Protein AF-A0A7W4I9W5-F1 (afdb_monomer_lite)

Organism: NCBI:txid92759

pLDDT: mean 80.23, std 15.42, range [33.0, 95.06]

Sequence (328 aa):
MGPEELSIIMSPQFINATFRAGEDWYNNLMERKRAVEQQAQEAARQNQLHALRAANANLWQFNSDLLRELSNKRLENREQSAALSVAERDLFLANAANAGLSSRLEQVTSPPKPVGAVPDLATFTSDLQASVQRAIANEQKRKADEAASAAMASERRSQERILAQAQAQAQELAQVRAERDEAKTGLEAARADGYRLQSEVDLATSALKTKDILVTALEAERRDNALAAQAIEAAGMTVMYVTAQAMEAWAAQGKAPMLDNLMTSHTKAGGRPMTMREYLWFATLIKEMKARDVPDHLIRARCPVDGIEDFLAREVVVSDRKVALTLP

Secondary structure (DSSP, 8-state):
--HHHHHHHTSHHHHHHHHHHHHHHHHHHHHHHHHHHHHHHHHHHHHHHHHHHHHHHHHHHHHHHHHHHHHHHHHHHHHHHHHHHHHHHHHHHHHHHHHHHHHHHHHTT-PPPPPP----HHHHHHHHHHHHHHHHHHHHHHHHHHHHHHHHHHHHHHHHHHHHHHHHHHHHHHHHHHHHHHHHHHHHHHHHHHHHHHHHHHHHHHHHHHHHHHHHHHHHHHHHHHHHHHHHHHHHHHHHHHHHHHHHHHHTTTPPP-TTSEEEEEEETTTEEEEHHHHHHHHHHHHHHHHTT--HHHHHHH--BS-GGGGTSS--------------

Radius of gyration: 58.75 Å; chains: 1; bounding box: 117×53×183 Å

Structure (mmCIF, N/CA/C/O backbone):
data_AF-A0A7W4I9W5-F1
#
_entry.id   AF-A0A7W4I9W5-F1
#
loop_
_atom_site.group_PDB
_atom_site.id
_atom_site.type_symbol
_atom_site.label_atom_id
_atom_site.label_alt_id
_atom_site.label_comp_id
_atom_site.label_asym_id
_atom_site.label_entity_id
_atom_site.label_seq_id
_atom_site.pdbx_PDB_ins_code
_atom_site.Cartn_x
_atom_site.Cartn_y
_atom_site.Cartn_z
_atom_site.occupancy
_atom_site.B_iso_or_equiv
_atom_site.auth_seq_id
_atom_site.auth_comp_id
_atom_site.auth_asym_id
_atom_site.auth_atom_id
_atom_site.pdbx_PDB_model_num
ATOM 1 N N . MET A 1 1 ? 39.111 17.380 -35.936 1.00 54.94 1 MET A N 1
ATOM 2 C CA . MET A 1 1 ? 39.761 18.078 -34.817 1.00 54.94 1 MET A CA 1
ATOM 3 C C . MET A 1 1 ? 41.022 18.744 -35.311 1.00 54.94 1 MET A C 1
ATOM 5 O O . MET A 1 1 ? 41.829 18.077 -35.953 1.00 54.94 1 MET A O 1
ATOM 9 N N . GLY A 1 2 ? 41.159 20.040 -35.062 1.00 74.25 2 GLY A N 1
ATOM 10 C CA . GLY A 1 2 ? 42.375 20.789 -35.376 1.00 74.25 2 GLY A CA 1
ATOM 11 C C . GLY A 1 2 ? 43.484 20.565 -34.334 1.00 74.25 2 GLY A C 1
ATOM 12 O O . GLY A 1 2 ? 43.202 20.119 -33.220 1.00 74.25 2 GLY A O 1
ATOM 13 N N . PRO A 1 3 ? 44.748 20.890 -34.656 1.00 69.75 3 PRO A N 1
ATOM 14 C CA . PRO A 1 3 ? 45.869 20.797 -33.712 1.00 69.75 3 PRO A CA 1
ATOM 15 C C . PRO A 1 3 ? 45.682 21.668 -32.455 1.00 69.75 3 PRO A C 1
ATOM 17 O O . PRO A 1 3 ? 46.166 21.311 -31.383 1.00 69.75 3 PRO A O 1
ATOM 20 N N . GLU A 1 4 ? 44.920 22.760 -32.548 1.00 68.62 4 GLU A N 1
ATOM 21 C CA . GLU A 1 4 ? 44.579 23.615 -31.403 1.00 68.62 4 GLU A CA 1
ATOM 22 C C . GLU A 1 4 ? 43.618 22.926 -30.419 1.00 68.62 4 GLU A C 1
ATOM 24 O O . GLU A 1 4 ? 43.829 22.975 -29.210 1.00 68.62 4 GLU A O 1
ATOM 29 N N . GLU A 1 5 ? 42.621 22.189 -30.910 1.00 65.06 5 GLU A N 1
ATOM 30 C CA . GLU A 1 5 ? 41.676 21.436 -30.068 1.00 65.06 5 GLU A CA 1
ATOM 31 C C . GLU A 1 5 ? 42.370 20.267 -29.355 1.00 65.06 5 GLU A C 1
ATOM 33 O O . GLU A 1 5 ? 42.130 20.015 -28.174 1.00 65.06 5 GLU A O 1
ATOM 38 N N . LEU A 1 6 ? 43.305 19.601 -30.042 1.00 65.81 6 LEU A N 1
ATOM 39 C CA . LEU A 1 6 ? 44.162 18.574 -29.446 1.00 65.81 6 LEU A CA 1
ATOM 40 C C . LEU A 1 6 ? 45.019 19.139 -28.306 1.00 65.81 6 LEU A C 1
ATOM 42 O O . LEU A 1 6 ? 45.192 18.462 -27.296 1.00 65.81 6 LEU A O 1
ATOM 46 N N . SER A 1 7 ? 45.510 20.377 -28.426 1.00 67.44 7 SER A N 1
ATOM 47 C CA . SER A 1 7 ? 46.303 21.023 -27.371 1.00 67.44 7 SER A CA 1
ATOM 48 C C . SER A 1 7 ? 45.489 21.333 -26.107 1.00 67.44 7 SER A C 1
ATOM 50 O O . SER A 1 7 ? 46.009 21.220 -24.997 1.00 67.44 7 SER A O 1
ATOM 52 N N . ILE A 1 8 ? 44.196 21.643 -26.257 1.00 70.00 8 ILE A N 1
ATOM 53 C CA . ILE A 1 8 ? 43.275 21.895 -25.142 1.00 70.00 8 ILE A CA 1
ATOM 54 C C . ILE A 1 8 ? 42.944 20.583 -24.422 1.00 70.00 8 ILE A C 1
ATOM 56 O O . ILE A 1 8 ? 42.995 20.535 -23.194 1.00 70.00 8 ILE A O 1
ATOM 60 N N . ILE A 1 9 ? 42.677 19.504 -25.166 1.00 68.81 9 ILE A N 1
ATOM 61 C CA . ILE A 1 9 ? 42.324 18.188 -24.602 1.00 68.81 9 ILE A CA 1
ATOM 62 C C . ILE A 1 9 ? 43.543 17.508 -23.956 1.00 68.81 9 ILE A C 1
ATOM 64 O O . ILE A 1 9 ? 43.416 16.852 -22.926 1.00 68.81 9 ILE A O 1
ATOM 68 N N . MET A 1 10 ? 44.735 17.703 -24.528 1.00 70.88 10 MET A N 1
ATOM 69 C CA . MET A 1 10 ? 46.012 17.242 -23.968 1.00 70.88 10 MET A CA 1
ATOM 70 C C . MET A 1 10 ? 46.532 18.157 -22.852 1.00 70.88 10 MET A C 1
ATOM 72 O O . MET A 1 10 ? 47.568 17.863 -22.249 1.00 70.88 10 MET A O 1
ATOM 76 N N . SER A 1 11 ? 45.850 19.273 -22.570 1.00 80.06 11 SER A N 1
ATOM 77 C CA . SER A 1 11 ? 46.269 20.162 -21.496 1.00 80.06 11 SER A CA 1
ATOM 78 C C . SER A 1 11 ? 46.095 19.461 -20.139 1.00 80.06 11 SER A C 1
ATOM 80 O O . SER A 1 11 ? 45.043 18.871 -19.867 1.00 80.06 11 SER A O 1
ATOM 82 N N . PRO A 1 12 ? 47.083 19.554 -19.231 1.00 80.19 12 PRO A N 1
ATOM 83 C CA . PRO A 1 12 ? 46.979 18.966 -17.895 1.00 80.19 12 PRO A CA 1
ATOM 84 C C . PRO A 1 12 ? 45.760 19.466 -17.106 1.00 80.19 12 PRO A C 1
ATOM 86 O O . PRO A 1 12 ? 45.225 18.757 -16.258 1.00 80.19 12 PRO A O 1
ATOM 89 N N . GLN A 1 13 ? 45.305 20.689 -17.392 1.00 82.31 13 GLN A N 1
ATOM 90 C CA . GLN A 1 13 ? 44.133 21.297 -16.766 1.00 82.31 13 GLN A CA 1
ATOM 91 C C . GLN A 1 13 ? 42.840 20.603 -17.203 1.00 82.31 13 GLN A C 1
ATOM 93 O O . GLN A 1 13 ? 42.011 20.280 -16.354 1.00 82.31 13 GLN A O 1
ATOM 98 N N . PHE A 1 14 ? 42.692 20.321 -18.501 1.00 80.38 14 PHE A N 1
ATOM 99 C CA . PHE A 1 14 ? 41.534 19.605 -19.031 1.00 80.38 14 PHE A CA 1
ATOM 100 C C . PHE A 1 14 ? 41.508 18.149 -18.554 1.00 80.38 14 PHE A C 1
ATOM 102 O O . PHE A 1 14 ? 40.481 17.679 -18.067 1.00 80.38 14 PHE A O 1
ATOM 109 N N . ILE A 1 15 ? 42.654 17.461 -18.586 1.00 76.56 15 ILE A N 1
ATOM 110 C CA . ILE A 1 15 ? 42.779 16.083 -18.087 1.00 76.56 15 ILE A CA 1
ATOM 111 C C . ILE A 1 15 ? 42.389 16.014 -16.603 1.00 76.56 15 ILE A C 1
ATOM 113 O O . ILE A 1 15 ? 41.527 15.220 -16.229 1.00 76.56 15 ILE A O 1
ATOM 117 N N . ASN A 1 16 ? 42.920 16.903 -15.760 1.00 82.31 16 ASN A N 1
ATOM 118 C CA . ASN A 1 16 ? 42.564 16.937 -14.339 1.00 82.31 16 ASN A CA 1
ATOM 119 C C . ASN A 1 16 ? 41.090 17.294 -14.097 1.00 82.31 16 ASN A C 1
ATOM 121 O O . ASN A 1 16 ? 40.472 16.733 -13.194 1.00 82.31 16 ASN A O 1
ATOM 125 N N . ALA A 1 17 ? 40.511 18.198 -14.893 1.00 83.69 17 ALA A N 1
ATOM 126 C CA . ALA A 1 17 ? 39.094 18.541 -14.791 1.00 83.69 17 ALA A CA 1
ATOM 127 C C . ALA A 1 17 ? 38.195 17.348 -15.148 1.00 83.69 17 ALA A C 1
ATOM 129 O O . ALA A 1 17 ? 37.230 17.077 -14.438 1.00 83.69 17 ALA A O 1
ATOM 130 N N . THR A 1 18 ? 38.537 16.595 -16.197 1.00 76.88 18 THR A N 1
ATOM 131 C CA . THR A 1 18 ? 37.786 15.388 -16.582 1.00 76.88 18 THR A CA 1
ATOM 132 C C . THR A 1 18 ? 37.911 14.259 -15.560 1.00 76.88 18 THR A C 1
ATOM 134 O O . THR A 1 18 ? 36.910 13.614 -15.256 1.00 76.88 18 THR A O 1
ATOM 137 N N . PHE A 1 19 ? 39.092 14.061 -14.963 1.00 82.31 19 PHE A N 1
ATOM 138 C CA . PHE A 1 19 ? 39.270 13.096 -13.874 1.00 82.31 19 PHE A CA 1
ATOM 139 C C . PHE A 1 19 ? 38.452 13.471 -12.636 1.00 82.31 19 PHE A C 1
ATOM 141 O O . PHE A 1 19 ? 37.726 12.624 -12.122 1.00 82.31 19 PHE A O 1
ATOM 148 N N . ARG A 1 20 ? 38.493 14.741 -12.207 1.00 86.31 20 ARG A N 1
ATOM 149 C CA . ARG A 1 20 ? 37.672 15.225 -11.084 1.00 86.31 20 ARG A CA 1
ATOM 150 C C . ARG A 1 20 ? 36.183 15.081 -11.359 1.00 86.31 20 ARG A C 1
ATOM 152 O O . ARG A 1 20 ? 35.467 14.576 -10.511 1.00 86.31 20 ARG A O 1
ATOM 159 N N . ALA A 1 21 ? 35.725 15.434 -12.559 1.00 84.31 21 ALA A N 1
ATOM 160 C CA . ALA A 1 21 ? 34.323 15.262 -12.930 1.00 84.31 21 ALA A CA 1
ATOM 161 C C . ALA A 1 21 ? 33.885 13.785 -12.890 1.00 84.31 21 ALA A C 1
ATOM 163 O O . ALA A 1 21 ? 32.769 13.485 -12.468 1.00 84.31 21 ALA A O 1
ATOM 164 N N . GLY A 1 22 ? 34.760 12.857 -13.294 1.00 83.38 22 GLY A N 1
ATOM 165 C CA . GLY A 1 22 ? 34.512 11.418 -13.177 1.00 83.38 22 GLY A CA 1
ATOM 166 C C . GLY A 1 22 ? 34.465 10.932 -11.725 1.00 83.38 22 GLY A C 1
ATOM 167 O O . GLY A 1 22 ? 33.592 10.142 -11.365 1.00 83.38 22 GLY A O 1
ATOM 168 N N . GLU A 1 23 ? 35.368 11.431 -10.882 1.00 89.62 23 GLU A N 1
ATOM 169 C CA . GLU A 1 23 ? 35.434 11.111 -9.454 1.00 89.62 23 GLU A CA 1
ATOM 170 C C . GLU A 1 23 ? 34.215 11.669 -8.695 1.00 89.62 23 GLU A C 1
ATOM 172 O O . GLU A 1 23 ? 33.567 10.943 -7.942 1.00 89.62 23 GLU A O 1
ATOM 177 N N . ASP A 1 24 ? 33.815 12.909 -8.983 1.00 90.75 24 ASP A N 1
ATOM 178 C CA . ASP A 1 24 ? 32.620 13.561 -8.435 1.00 90.75 24 ASP A CA 1
ATOM 179 C C . ASP A 1 24 ? 31.329 12.853 -8.864 1.00 90.75 24 ASP A C 1
ATOM 181 O O . ASP A 1 24 ? 30.391 12.710 -8.071 1.00 90.75 24 ASP A O 1
ATOM 185 N N . TRP A 1 25 ? 31.271 12.376 -10.112 1.00 90.06 25 TRP A N 1
ATOM 186 C CA . TRP A 1 25 ? 30.151 11.576 -10.605 1.00 90.06 25 TRP A CA 1
ATOM 187 C C . TRP A 1 25 ? 30.058 10.230 -9.878 1.00 90.06 25 TRP A C 1
ATOM 189 O O . TRP A 1 25 ? 28.977 9.850 -9.420 1.00 90.06 25 TRP A O 1
ATOM 199 N N . TYR A 1 26 ? 31.185 9.529 -9.722 1.00 90.50 26 TYR A N 1
ATOM 200 C CA . TYR A 1 26 ? 31.237 8.252 -9.010 1.00 90.50 26 TYR A CA 1
ATOM 201 C C . TYR A 1 26 ? 30.866 8.411 -7.530 1.00 90.50 26 TYR A C 1
ATOM 203 O O . TYR A 1 26 ? 30.066 7.633 -7.004 1.00 90.50 26 TYR A O 1
ATOM 211 N N . ASN A 1 27 ? 31.375 9.452 -6.871 1.00 91.38 27 ASN A N 1
ATOM 212 C CA . ASN A 1 27 ? 31.051 9.751 -5.478 1.00 91.38 27 ASN A CA 1
ATOM 213 C C . ASN A 1 27 ? 29.556 10.059 -5.304 1.00 91.38 27 ASN A C 1
ATOM 215 O O . ASN A 1 27 ? 28.916 9.461 -4.438 1.00 91.38 27 ASN A O 1
ATOM 219 N N . ASN A 1 28 ? 28.962 10.867 -6.190 1.00 91.44 28 ASN A N 1
ATOM 220 C CA . ASN A 1 28 ? 27.513 11.108 -6.200 1.00 91.44 28 ASN A CA 1
ATOM 221 C C . ASN A 1 28 ? 26.698 9.823 -6.400 1.00 91.44 28 ASN A C 1
ATOM 223 O O . ASN A 1 28 ? 25.667 9.625 -5.754 1.00 91.44 28 ASN A O 1
ATOM 227 N N . LEU A 1 29 ? 27.133 8.940 -7.303 1.00 90.69 29 LEU A N 1
ATOM 228 C CA . LEU A 1 29 ? 26.460 7.664 -7.540 1.00 90.69 29 LEU A CA 1
ATOM 229 C C . LEU A 1 29 ? 26.492 6.783 -6.282 1.00 90.69 29 LEU A C 1
ATOM 231 O O . LEU A 1 29 ? 25.477 6.192 -5.910 1.00 90.69 29 LEU A O 1
ATOM 235 N N . MET A 1 30 ? 27.640 6.727 -5.605 1.00 92.44 30 MET A N 1
ATOM 236 C CA . MET A 1 30 ? 27.812 5.959 -4.374 1.00 92.44 30 MET A CA 1
ATOM 237 C C . MET A 1 30 ? 27.018 6.541 -3.200 1.00 92.44 30 MET A C 1
ATOM 239 O O . MET A 1 30 ? 26.436 5.776 -2.429 1.00 92.44 30 MET A O 1
ATOM 243 N N . GLU A 1 31 ? 26.933 7.865 -3.073 1.00 91.19 31 GLU A N 1
ATOM 244 C CA . GLU A 1 31 ? 26.082 8.527 -2.078 1.00 91.19 31 GLU A CA 1
ATOM 245 C C . GLU A 1 31 ? 24.602 8.229 -2.310 1.00 91.19 31 GLU A C 1
ATOM 247 O O . GLU A 1 31 ? 23.905 7.822 -1.380 1.00 91.19 31 GLU A O 1
ATOM 252 N N . ARG A 1 32 ? 24.129 8.325 -3.559 1.00 87.31 32 ARG A N 1
ATOM 253 C CA . ARG A 1 32 ? 22.747 7.965 -3.913 1.00 87.31 32 ARG A CA 1
ATOM 254 C C . ARG A 1 32 ? 22.450 6.501 -3.621 1.00 87.31 32 ARG A C 1
ATOM 256 O O . ARG A 1 32 ? 21.398 6.199 -3.066 1.00 87.31 32 ARG A O 1
ATOM 263 N N . LYS A 1 33 ? 23.379 5.595 -3.940 1.00 89.38 33 LYS A N 1
ATOM 264 C CA . LYS A 1 33 ? 23.234 4.170 -3.620 1.00 89.38 33 LYS A CA 1
ATOM 265 C C . LYS A 1 33 ? 23.093 3.949 -2.110 1.00 89.38 33 LYS A C 1
ATOM 267 O O . LYS A 1 33 ? 22.172 3.254 -1.690 1.00 89.38 33 LYS A O 1
ATOM 272 N N . ARG A 1 34 ? 23.946 4.582 -1.297 1.00 91.81 34 ARG A N 1
ATOM 273 C CA . ARG A 1 34 ? 23.868 4.499 0.173 1.00 91.81 34 ARG A CA 1
ATOM 274 C C . ARG A 1 34 ? 22.566 5.085 0.718 1.00 91.81 34 ARG A C 1
ATOM 276 O O . ARG A 1 34 ? 21.978 4.490 1.613 1.00 91.81 34 ARG A O 1
ATOM 283 N N . ALA A 1 35 ? 22.095 6.206 0.171 1.00 89.38 35 ALA A N 1
ATOM 284 C CA . ALA A 1 35 ? 20.827 6.812 0.575 1.00 89.38 35 ALA A CA 1
ATOM 285 C C . ALA A 1 35 ? 19.635 5.883 0.285 1.00 89.38 35 ALA A C 1
ATOM 287 O O . ALA A 1 35 ? 18.774 5.694 1.141 1.00 89.38 35 ALA A O 1
ATOM 288 N N . VAL A 1 36 ? 19.622 5.235 -0.886 1.00 88.31 36 VAL A N 1
ATOM 289 C CA . VAL A 1 36 ? 18.593 4.247 -1.249 1.00 88.31 36 VAL A CA 1
ATOM 290 C C . VAL A 1 36 ? 18.648 3.020 -0.333 1.00 88.31 36 VAL A C 1
ATOM 292 O O . VAL A 1 36 ? 17.607 2.548 0.121 1.00 88.31 36 VAL A O 1
ATOM 295 N N . GLU A 1 37 ? 19.842 2.514 -0.016 1.00 88.06 37 GLU A N 1
ATOM 296 C CA . GLU A 1 37 ? 20.015 1.387 0.911 1.00 88.06 37 GLU A CA 1
ATOM 297 C C . GLU A 1 37 ? 19.550 1.730 2.336 1.00 88.06 37 GLU A C 1
ATOM 299 O O . GLU A 1 37 ? 18.865 0.922 2.966 1.00 88.06 37 GLU A O 1
ATOM 304 N N . GLN A 1 38 ? 19.856 2.933 2.832 1.00 89.50 38 GLN A N 1
ATOM 305 C CA . GLN A 1 38 ? 19.379 3.413 4.133 1.00 89.50 38 GLN A CA 1
ATOM 306 C C . GLN A 1 38 ? 17.854 3.530 4.163 1.00 89.50 38 GLN A C 1
ATOM 308 O O . GLN A 1 38 ? 17.218 3.009 5.078 1.00 89.50 38 GLN A O 1
ATOM 313 N N . GLN A 1 39 ? 17.255 4.124 3.131 1.00 86.56 39 GLN A N 1
ATOM 314 C CA . GLN A 1 39 ? 15.805 4.269 3.039 1.00 86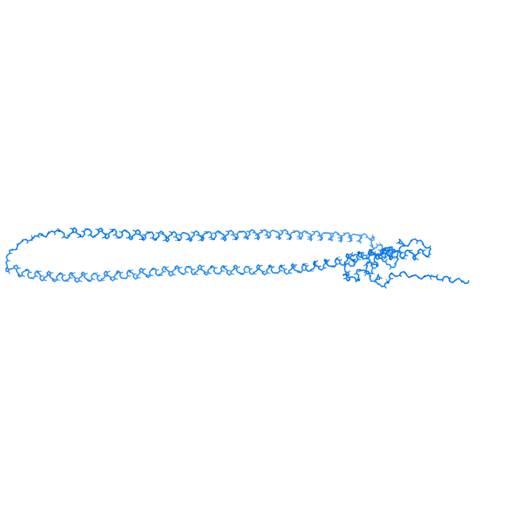.56 39 GLN A CA 1
ATOM 315 C C . GLN A 1 39 ? 15.097 2.906 2.953 1.00 86.56 39 GLN A C 1
ATOM 317 O O . GLN A 1 39 ? 14.057 2.699 3.581 1.00 86.56 39 GLN A O 1
ATOM 322 N N . ALA A 1 40 ? 15.679 1.939 2.235 1.00 82.19 40 ALA A N 1
ATOM 323 C CA . ALA A 1 40 ? 15.169 0.571 2.179 1.00 82.19 40 ALA A CA 1
ATOM 324 C C . ALA A 1 40 ? 15.256 -0.138 3.543 1.00 82.19 40 ALA A C 1
ATOM 326 O O . ALA A 1 40 ? 14.310 -0.819 3.947 1.00 82.19 40 ALA A O 1
ATOM 327 N N . GLN A 1 41 ? 16.358 0.042 4.280 1.00 86.75 41 GLN A N 1
ATOM 328 C CA . GLN A 1 41 ? 16.508 -0.504 5.631 1.00 86.75 41 GLN A CA 1
ATOM 329 C C . GLN A 1 41 ? 15.524 0.124 6.622 1.00 86.75 41 GLN A C 1
ATOM 331 O O . GLN A 1 41 ? 14.934 -0.594 7.428 1.00 86.75 41 GLN A O 1
ATOM 336 N N . GLU A 1 42 ? 15.312 1.439 6.563 1.00 85.69 42 GLU A N 1
ATOM 337 C CA . GLU A 1 42 ? 14.334 2.134 7.404 1.00 85.69 42 GLU A CA 1
ATOM 338 C C . GLU A 1 42 ? 12.907 1.673 7.113 1.00 85.69 42 GLU A C 1
ATOM 340 O O . GLU A 1 42 ? 12.177 1.346 8.050 1.00 85.69 42 GLU A O 1
ATOM 345 N N . ALA A 1 43 ? 12.534 1.547 5.836 1.00 81.50 43 ALA A N 1
ATOM 346 C CA . ALA A 1 43 ? 11.235 1.013 5.434 1.00 81.50 43 ALA A CA 1
ATOM 347 C C . ALA A 1 43 ? 11.033 -0.430 5.928 1.00 81.50 43 ALA A C 1
ATOM 349 O O . ALA A 1 43 ? 9.975 -0.764 6.462 1.00 81.50 43 ALA A O 1
ATOM 350 N N . ALA A 1 44 ? 12.057 -1.286 5.828 1.00 83.50 44 ALA A N 1
ATOM 351 C CA . ALA A 1 44 ? 12.003 -2.645 6.367 1.00 83.50 44 ALA A CA 1
ATOM 352 C C . ALA A 1 44 ? 11.827 -2.654 7.897 1.00 83.50 44 ALA A C 1
ATOM 354 O O . ALA A 1 44 ? 11.013 -3.418 8.422 1.00 83.50 44 ALA A O 1
ATOM 355 N N . ARG A 1 45 ? 12.536 -1.771 8.613 1.00 83.69 45 ARG A N 1
ATOM 356 C CA . ARG A 1 45 ? 12.438 -1.636 10.074 1.00 83.69 45 ARG A CA 1
ATOM 357 C C . ARG A 1 45 ? 11.051 -1.137 10.497 1.00 83.69 45 ARG A C 1
ATOM 359 O O . ARG A 1 45 ? 10.471 -1.672 11.439 1.00 83.69 45 ARG A O 1
ATOM 366 N N . GLN A 1 46 ? 10.492 -0.158 9.785 1.00 84.81 46 GLN A N 1
ATOM 367 C CA . GLN A 1 46 ? 9.132 0.335 10.023 1.00 84.81 46 GLN A CA 1
ATOM 368 C C . GLN A 1 46 ? 8.089 -0.754 9.767 1.00 84.81 46 GLN A C 1
ATOM 370 O O . GLN A 1 46 ? 7.227 -0.971 10.616 1.00 84.81 46 GLN A O 1
ATOM 375 N N . ASN A 1 47 ? 8.204 -1.503 8.668 1.00 82.50 47 ASN A N 1
ATOM 376 C CA . ASN A 1 47 ? 7.303 -2.618 8.371 1.00 82.50 47 ASN A CA 1
ATOM 377 C C . ASN A 1 47 ? 7.338 -3.696 9.466 1.00 82.50 47 ASN A C 1
ATOM 379 O O . ASN A 1 47 ? 6.286 -4.177 9.886 1.00 82.50 47 ASN A O 1
ATOM 383 N N .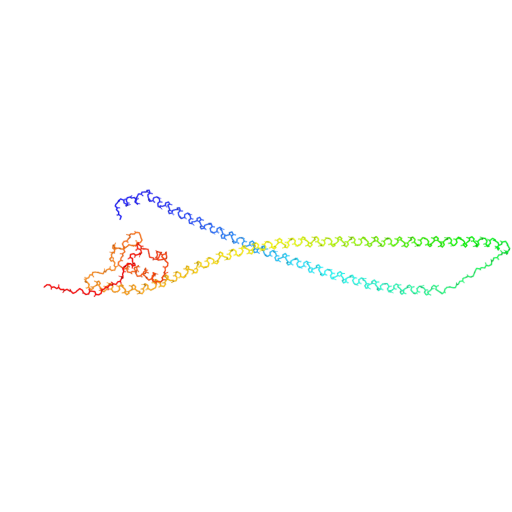 GLN A 1 48 ? 8.523 -4.032 9.988 1.00 8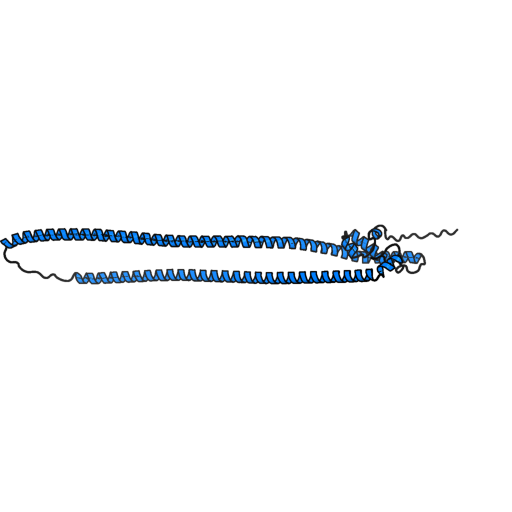3.25 48 GLN A N 1
ATOM 384 C CA . GLN A 1 48 ? 8.649 -4.945 11.130 1.00 83.25 48 GLN A CA 1
ATOM 385 C C . GLN A 1 48 ? 7.966 -4.395 12.389 1.00 83.25 48 GLN A C 1
ATOM 387 O O . GLN A 1 48 ? 7.240 -5.125 13.062 1.00 83.25 48 GLN A O 1
ATOM 392 N N . LEU A 1 49 ? 8.144 -3.107 12.699 1.00 85.56 49 LEU A N 1
ATOM 393 C CA . LEU A 1 49 ? 7.475 -2.471 13.837 1.00 85.56 49 LEU A CA 1
ATOM 394 C C . LEU A 1 49 ? 5.949 -2.461 13.678 1.00 85.56 49 LEU A C 1
ATOM 396 O O . LEU A 1 49 ? 5.238 -2.723 14.647 1.00 85.56 49 LEU A O 1
ATOM 400 N N . HIS A 1 50 ? 5.438 -2.196 12.474 1.00 83.25 50 HIS A N 1
ATOM 401 C CA . HIS A 1 50 ? 4.007 -2.273 12.180 1.00 83.25 50 HIS A CA 1
ATOM 402 C C . HIS A 1 50 ? 3.465 -3.693 12.363 1.00 83.25 50 HIS A C 1
ATOM 404 O O . HIS A 1 50 ? 2.438 -3.862 13.019 1.00 83.25 50 HIS A O 1
ATOM 410 N N . ALA A 1 51 ? 4.180 -4.711 11.879 1.00 85.25 51 ALA A N 1
ATOM 411 C CA . ALA A 1 51 ? 3.796 -6.108 12.071 1.00 85.25 51 ALA A CA 1
ATOM 412 C C . ALA A 1 51 ? 3.749 -6.497 13.560 1.00 85.25 51 ALA A C 1
ATOM 414 O O . ALA A 1 51 ? 2.784 -7.114 14.010 1.00 85.25 51 ALA A O 1
ATOM 415 N N . LEU A 1 52 ? 4.744 -6.077 14.352 1.00 85.12 52 LEU A N 1
ATOM 416 C CA . LEU A 1 52 ? 4.762 -6.317 15.799 1.00 85.12 52 LEU A CA 1
ATOM 417 C C . LEU A 1 52 ? 3.624 -5.588 16.525 1.00 85.12 52 LEU A C 1
ATOM 419 O O . LEU A 1 52 ? 2.998 -6.161 17.415 1.00 85.12 52 LEU A O 1
ATOM 423 N N . ARG A 1 53 ? 3.321 -4.341 16.143 1.00 85.75 53 ARG A N 1
ATOM 424 C CA . ARG A 1 53 ? 2.184 -3.589 16.699 1.00 85.75 53 ARG A CA 1
ATOM 425 C C . ARG A 1 53 ? 0.851 -4.259 16.378 1.00 85.75 53 ARG A C 1
ATOM 427 O O . ARG A 1 53 ? 0.018 -4.364 17.272 1.00 85.75 53 ARG A O 1
ATOM 434 N N . ALA A 1 54 ? 0.671 -4.743 15.149 1.00 85.56 54 ALA A N 1
ATOM 435 C CA . ALA A 1 54 ? -0.525 -5.479 14.749 1.00 85.56 54 ALA A CA 1
ATOM 436 C C . ALA A 1 54 ? -0.675 -6.788 15.543 1.00 85.56 54 ALA A C 1
ATOM 438 O O . ALA A 1 54 ? -1.747 -7.070 16.073 1.00 85.56 54 ALA A O 1
ATOM 439 N N . ALA A 1 55 ? 0.412 -7.548 15.714 1.00 83.31 55 ALA A N 1
ATOM 440 C CA . ALA A 1 55 ? 0.406 -8.756 16.538 1.00 83.31 55 ALA A CA 1
ATOM 441 C C . ALA A 1 55 ? 0.046 -8.460 18.007 1.00 83.31 55 ALA A C 1
ATOM 443 O O . ALA A 1 55 ? -0.779 -9.159 18.592 1.00 83.31 55 ALA A O 1
ATOM 444 N N . ASN A 1 56 ? 0.604 -7.393 18.590 1.00 84.62 56 ASN A N 1
ATOM 445 C CA . ASN A 1 56 ? 0.266 -6.973 19.953 1.00 84.62 56 ASN A CA 1
ATOM 446 C C . ASN A 1 56 ? -1.192 -6.520 20.091 1.00 84.62 56 ASN A C 1
ATOM 448 O O . ASN A 1 56 ? -1.830 -6.842 21.090 1.00 84.62 56 ASN A O 1
ATOM 452 N N . ALA A 1 57 ? -1.733 -5.804 19.101 1.00 88.19 57 ALA A N 1
ATOM 453 C CA . ALA A 1 57 ? -3.139 -5.406 19.100 1.00 88.19 57 ALA A CA 1
ATOM 454 C C . ALA A 1 57 ? -4.065 -6.634 19.101 1.00 88.19 57 ALA A C 1
ATOM 456 O O . ALA A 1 57 ? -5.001 -6.691 19.897 1.00 88.19 57 ALA A O 1
ATOM 457 N N . ASN A 1 58 ? -3.746 -7.651 18.293 1.00 87.44 58 ASN A N 1
ATOM 458 C CA . ASN A 1 58 ? -4.497 -8.907 18.256 1.00 87.44 58 ASN A CA 1
ATOM 459 C C . ASN A 1 58 ? -4.435 -9.659 19.596 1.00 87.44 58 ASN A C 1
ATOM 461 O O . ASN A 1 58 ? -5.452 -10.164 20.066 1.00 87.44 58 ASN A O 1
ATOM 465 N N . LEU A 1 59 ? -3.265 -9.708 20.246 1.00 88.06 59 LEU A N 1
ATOM 466 C CA . LEU A 1 59 ? -3.123 -10.320 21.575 1.00 88.06 59 LEU A CA 1
ATOM 467 C C . LEU A 1 59 ? -3.916 -9.567 22.648 1.00 88.06 59 LEU A C 1
ATOM 469 O O . LEU A 1 59 ? -4.507 -10.189 23.530 1.00 88.06 59 LEU A O 1
ATOM 473 N N . TRP A 1 60 ? -3.944 -8.236 22.578 1.00 88.75 60 TRP A N 1
ATOM 474 C CA . TRP A 1 60 ? -4.710 -7.420 23.515 1.00 88.75 60 TRP A CA 1
ATOM 475 C C . TRP A 1 60 ? -6.218 -7.630 23.345 1.00 88.75 60 TRP A C 1
ATOM 477 O O . TRP A 1 60 ? -6.914 -7.827 24.339 1.00 88.75 60 TRP A O 1
ATOM 487 N N . GLN A 1 61 ? -6.705 -7.676 22.100 1.00 89.62 61 GLN A N 1
ATOM 488 C CA . GLN A 1 61 ? -8.096 -8.029 21.797 1.00 89.62 61 GLN A CA 1
ATOM 489 C C . GLN A 1 61 ? -8.448 -9.421 22.325 1.00 89.62 61 GLN A C 1
ATOM 491 O O . GLN A 1 61 ? -9.419 -9.554 23.064 1.00 89.62 61 GLN A O 1
ATOM 496 N N . PHE A 1 62 ? -7.617 -10.430 22.046 1.00 90.50 62 PHE A N 1
ATOM 497 C CA . PHE A 1 62 ? -7.837 -11.790 22.538 1.00 90.50 62 PHE A CA 1
ATOM 498 C C . PHE A 1 62 ? -7.901 -11.857 24.072 1.00 90.50 62 PHE A C 1
ATOM 500 O O . PHE A 1 62 ? -8.811 -12.463 24.633 1.00 90.50 62 PHE A O 1
ATOM 507 N N . ASN A 1 63 ? -6.969 -11.198 24.768 1.00 88.31 63 ASN A N 1
ATOM 508 C CA . ASN A 1 63 ? -6.977 -11.147 26.232 1.00 88.31 63 ASN A CA 1
ATOM 509 C C . ASN A 1 63 ? -8.209 -10.416 26.780 1.00 88.31 63 ASN A C 1
ATOM 511 O O . ASN A 1 63 ? -8.772 -10.843 27.787 1.00 88.31 63 ASN A O 1
ATOM 515 N N . SER A 1 64 ? -8.629 -9.330 26.129 1.00 88.94 64 SER A N 1
ATOM 516 C CA . SER A 1 64 ? -9.839 -8.591 26.496 1.00 88.94 64 SER A CA 1
ATOM 517 C C . SER A 1 64 ? -11.088 -9.465 26.354 1.00 88.94 64 SER A C 1
ATOM 519 O O . SER A 1 64 ? -11.887 -9.564 27.288 1.00 88.94 64 SER A O 1
ATOM 521 N N . ASP A 1 65 ? -11.216 -10.184 25.236 1.00 91.06 65 ASP A N 1
ATOM 522 C CA . ASP A 1 65 ? -12.320 -11.116 25.009 1.00 91.06 65 ASP A CA 1
ATOM 523 C C . ASP A 1 65 ? -12.329 -12.260 26.027 1.00 91.06 65 ASP A C 1
ATOM 525 O O . ASP A 1 65 ? -13.385 -12.576 26.578 1.00 91.06 65 ASP A O 1
ATOM 529 N N . LEU A 1 66 ? -11.162 -12.819 26.361 1.00 92.50 66 LEU A N 1
ATOM 530 C CA . LEU A 1 66 ? -11.039 -13.864 27.378 1.00 92.50 66 LEU A CA 1
ATOM 531 C C . LEU A 1 66 ? -11.470 -13.365 28.768 1.00 92.50 66 LEU A C 1
ATOM 533 O O . LEU A 1 66 ? -12.189 -14.057 29.491 1.00 92.50 66 LEU A O 1
ATOM 537 N N . LEU A 1 67 ? -11.053 -12.154 29.154 1.00 91.69 67 LEU A N 1
ATOM 538 C CA . LEU A 1 67 ? -11.456 -11.539 30.423 1.00 91.69 67 LEU A CA 1
ATOM 539 C C . LEU A 1 67 ? -12.962 -11.274 30.467 1.00 91.69 67 LEU A C 1
ATOM 541 O O . LEU A 1 67 ? -13.596 -11.521 31.496 1.00 91.69 67 LEU A O 1
ATOM 545 N N . ARG A 1 68 ? -13.543 -10.821 29.352 1.00 92.19 68 ARG A N 1
ATOM 546 C CA . ARG A 1 68 ? -14.988 -10.628 29.217 1.00 92.19 68 ARG A CA 1
ATOM 547 C C . ARG A 1 68 ? -15.744 -11.951 29.337 1.00 92.19 68 ARG A C 1
ATOM 549 O O . ARG A 1 68 ? -16.723 -12.020 30.075 1.00 92.19 68 ARG A O 1
ATOM 556 N N . GLU A 1 69 ? -15.269 -13.016 28.697 1.00 91.69 69 GLU A N 1
ATOM 557 C CA . GLU A 1 69 ? -15.883 -14.344 28.797 1.00 91.69 69 GLU A CA 1
ATOM 558 C C . GLU A 1 69 ? -15.817 -14.896 30.233 1.00 91.69 69 GLU A C 1
ATOM 560 O O . GLU A 1 69 ? -16.803 -15.421 30.754 1.00 91.69 69 GLU A O 1
ATOM 565 N N . LEU A 1 70 ? -14.681 -14.721 30.920 1.00 89.19 70 LEU A N 1
ATOM 566 C CA . LEU A 1 70 ? -14.529 -15.097 32.330 1.00 89.19 70 LEU A CA 1
ATOM 567 C C . LEU A 1 70 ? -15.426 -14.271 33.260 1.00 89.19 70 LEU A C 1
ATOM 569 O O . LEU A 1 70 ? -15.962 -14.813 34.229 1.00 89.19 70 LEU A O 1
ATOM 573 N N . SER A 1 71 ? -15.590 -12.977 32.983 1.00 89.69 71 SER A N 1
ATOM 574 C CA . SER A 1 71 ? -16.518 -12.099 33.702 1.00 89.69 71 SER A CA 1
ATOM 575 C C . SER A 1 71 ? -17.955 -12.601 33.571 1.00 89.69 71 SER A C 1
ATOM 577 O O . SER A 1 71 ? -18.622 -12.815 34.584 1.00 89.69 71 SER A O 1
ATOM 579 N N . ASN A 1 72 ? -18.393 -12.886 32.343 1.00 90.69 72 ASN A N 1
ATOM 580 C CA . ASN A 1 72 ? -19.737 -13.390 32.070 1.00 90.69 72 ASN A CA 1
ATOM 581 C C . ASN A 1 72 ? -19.987 -14.727 32.781 1.00 90.69 72 ASN A C 1
ATOM 583 O O . ASN A 1 72 ? -20.968 -14.852 33.507 1.00 90.69 72 ASN A O 1
ATOM 587 N N . LYS A 1 73 ? -19.047 -15.681 32.703 1.00 88.94 73 LYS A N 1
ATOM 588 C CA . LYS A 1 73 ? -19.151 -16.961 33.433 1.00 88.94 73 LYS A CA 1
ATOM 589 C C . LYS A 1 73 ? -19.201 -16.784 34.951 1.00 88.94 73 LYS A C 1
ATOM 591 O O . LYS A 1 73 ? -19.877 -17.536 35.650 1.00 88.94 73 LYS A O 1
ATOM 596 N N . ARG A 1 74 ? -18.478 -15.805 35.505 1.00 87.38 74 ARG A N 1
ATOM 597 C CA . ARG A 1 74 ? -18.565 -15.483 36.940 1.00 87.38 74 ARG A CA 1
ATOM 598 C C . ARG A 1 74 ? -19.924 -14.901 37.309 1.00 87.38 74 ARG A C 1
ATOM 600 O O . ARG A 1 74 ? -20.399 -15.187 38.407 1.00 87.38 74 ARG A O 1
ATOM 607 N N . LEU A 1 75 ? -20.515 -14.092 36.434 1.00 88.50 75 LEU A N 1
ATOM 608 C CA . LEU A 1 75 ? -21.850 -13.539 36.631 1.00 88.50 75 LEU A CA 1
ATOM 609 C C . LEU A 1 75 ? -22.897 -14.660 36.628 1.00 88.50 75 LEU A C 1
ATOM 611 O O . LEU A 1 75 ? -23.622 -14.798 37.607 1.00 88.50 75 LEU A O 1
ATOM 615 N N . GLU A 1 76 ? -22.863 -15.536 35.622 1.00 86.75 76 GLU A N 1
ATOM 616 C CA . GLU A 1 76 ? -23.731 -16.719 35.530 1.00 86.75 76 GLU A CA 1
ATOM 617 C C . GLU A 1 76 ? -23.612 -17.613 36.776 1.00 86.75 76 GLU A C 1
ATOM 619 O O . GLU A 1 76 ? -24.615 -17.996 37.377 1.00 86.75 76 GLU A O 1
ATOM 624 N N . ASN A 1 77 ? -22.389 -17.890 37.244 1.00 85.00 77 ASN A N 1
ATOM 625 C CA . ASN A 1 77 ? -22.176 -18.665 38.472 1.00 85.00 77 ASN A CA 1
ATOM 626 C C . ASN A 1 77 ? -22.719 -17.963 39.727 1.00 85.00 77 ASN A C 1
ATOM 628 O O . ASN A 1 77 ? -23.191 -18.628 40.652 1.00 85.00 77 ASN A O 1
ATOM 632 N N . ARG A 1 78 ? -22.644 -16.627 39.798 1.00 84.75 78 ARG A N 1
ATOM 633 C CA . ARG A 1 78 ? -23.237 -15.862 40.907 1.00 84.75 78 ARG A CA 1
ATOM 634 C C . ARG A 1 78 ? -24.755 -15.926 40.875 1.00 84.75 78 ARG A C 1
ATOM 636 O O . ARG A 1 78 ? -25.350 -16.105 41.931 1.00 84.75 78 ARG A O 1
ATOM 643 N N . GLU A 1 79 ? -25.364 -15.811 39.701 1.00 85.62 79 GLU A N 1
ATOM 644 C CA . GLU A 1 79 ? -26.813 -15.936 39.531 1.00 85.62 79 GLU A CA 1
ATOM 645 C C . GLU A 1 79 ? -27.297 -17.336 39.922 1.00 85.62 79 GLU A C 1
ATOM 647 O O . GLU A 1 79 ? -28.249 -17.465 40.693 1.00 85.62 79 GLU A O 1
ATOM 652 N N . GLN A 1 80 ? -26.586 -18.385 39.497 1.00 81.06 80 GLN A N 1
ATOM 653 C CA . GLN A 1 80 ? -26.878 -19.764 39.901 1.00 81.06 80 GLN A CA 1
ATOM 654 C C . GLN A 1 80 ? -26.728 -19.973 41.415 1.00 81.06 80 GLN A C 1
ATOM 656 O O . GLN A 1 80 ? -27.591 -20.582 42.045 1.00 81.06 80 GLN A O 1
ATOM 661 N N . SER A 1 81 ? -25.668 -19.435 42.024 1.00 74.75 81 SER A N 1
ATOM 662 C CA . SER A 1 81 ? -25.457 -19.494 43.477 1.00 74.75 81 SER A CA 1
ATOM 663 C C . SER A 1 81 ? -26.541 -18.736 44.254 1.00 74.75 81 SER A C 1
ATOM 665 O O . SER A 1 81 ? -27.072 -19.240 45.245 1.00 74.75 81 SER A O 1
ATOM 667 N N . ALA A 1 82 ? -26.938 -17.554 43.777 1.00 76.69 82 ALA A N 1
ATOM 668 C CA . ALA A 1 82 ? -28.021 -16.783 44.374 1.00 76.69 82 ALA A CA 1
ATOM 669 C C . ALA A 1 82 ? -29.350 -17.551 44.310 1.00 76.69 82 ALA A C 1
ATOM 671 O O . ALA A 1 82 ? -30.042 -17.634 45.327 1.00 76.69 82 ALA A O 1
ATOM 672 N N . ALA A 1 83 ? -29.662 -18.169 43.165 1.00 76.75 83 ALA A N 1
ATOM 673 C CA . ALA A 1 83 ? -30.852 -18.997 42.984 1.00 76.75 83 ALA A CA 1
ATOM 674 C C . ALA A 1 83 ? -30.873 -20.210 43.932 1.00 76.75 83 ALA A C 1
ATOM 676 O O . ALA A 1 83 ? -31.904 -20.490 44.545 1.00 76.75 83 ALA A O 1
ATOM 677 N N . LEU A 1 84 ? -29.730 -20.881 44.121 1.00 76.69 84 LEU A N 1
ATOM 678 C CA . LEU A 1 84 ? -29.591 -21.964 45.101 1.00 76.69 84 LEU A CA 1
ATOM 679 C C . LEU A 1 84 ? -29.804 -21.464 46.538 1.00 76.69 84 LEU A C 1
ATOM 681 O O . LEU A 1 84 ? -30.533 -22.099 47.296 1.00 76.69 84 LEU A O 1
ATOM 685 N N . SER A 1 85 ? -29.256 -20.297 46.901 1.00 76.81 85 SER A N 1
ATOM 686 C CA . SER A 1 85 ? -29.432 -19.744 48.252 1.00 76.81 85 SER A CA 1
ATOM 687 C C . SER A 1 85 ? -30.890 -19.387 48.566 1.00 76.81 85 SER A C 1
ATOM 689 O O . SER A 1 85 ? -31.329 -19.551 49.702 1.00 76.81 85 SER A O 1
ATOM 691 N N . VAL A 1 86 ? -31.660 -18.923 47.571 1.00 74.75 86 VAL A N 1
ATOM 692 C CA . VAL A 1 86 ? -33.099 -18.648 47.720 1.00 74.75 86 VAL A CA 1
ATOM 693 C C . VAL A 1 86 ? -33.864 -19.951 47.929 1.00 74.75 86 VAL A C 1
ATOM 695 O O . VAL A 1 86 ? -34.641 -20.044 48.877 1.00 74.75 86 VAL A O 1
ATOM 698 N N . ALA A 1 87 ? -33.572 -20.981 47.129 1.00 73.12 87 ALA A N 1
ATOM 699 C CA . ALA A 1 87 ? -34.190 -22.296 47.277 1.00 73.12 87 ALA A CA 1
ATOM 700 C C . ALA A 1 87 ? -33.922 -22.919 48.661 1.00 73.12 87 ALA A C 1
ATOM 702 O O . ALA A 1 87 ? -34.839 -23.457 49.277 1.00 73.12 87 ALA A O 1
ATOM 703 N N . GLU A 1 88 ? -32.700 -22.802 49.193 1.00 75.12 88 GLU A N 1
ATOM 704 C CA . GLU A 1 88 ? -32.361 -23.259 50.550 1.00 75.12 88 GLU A CA 1
ATOM 705 C C . GLU A 1 88 ? -33.103 -22.470 51.638 1.00 75.12 88 GLU A C 1
ATOM 707 O O . GLU A 1 88 ? -33.571 -23.045 52.626 1.00 75.12 88 GLU A O 1
ATOM 712 N N . ARG A 1 89 ? -33.246 -21.152 51.456 1.00 72.81 89 ARG A N 1
ATOM 713 C CA . ARG A 1 89 ? -33.955 -20.276 52.399 1.00 72.81 89 ARG A CA 1
ATOM 714 C C . ARG A 1 89 ? -35.447 -20.591 52.454 1.00 72.81 89 ARG A C 1
ATOM 716 O O . ARG A 1 89 ? -36.010 -20.638 53.548 1.00 72.81 89 ARG A O 1
ATOM 723 N N . ASP A 1 90 ? -36.061 -20.859 51.307 1.00 74.31 90 ASP A N 1
ATOM 724 C CA . ASP A 1 90 ? -37.468 -21.252 51.209 1.00 74.31 90 ASP A CA 1
ATOM 725 C C . ASP A 1 90 ? -37.711 -22.624 51.858 1.00 74.31 90 ASP A C 1
ATOM 727 O O . ASP A 1 90 ? -38.679 -22.802 52.601 1.00 74.31 90 ASP A O 1
ATOM 731 N N . LEU A 1 91 ? -36.778 -23.567 51.682 1.00 74.56 91 LEU A N 1
ATOM 732 C CA . LEU A 1 91 ? -36.793 -24.874 52.351 1.00 74.56 91 LEU A CA 1
ATOM 733 C C . LEU A 1 91 ? -36.669 -24.741 53.880 1.00 74.56 91 LEU A C 1
ATOM 735 O O . LEU A 1 91 ? -37.376 -25.417 54.632 1.00 74.56 91 LEU A O 1
ATOM 739 N N . PHE A 1 92 ? -35.811 -23.836 54.359 1.00 73.38 92 PHE A N 1
ATOM 740 C CA . PHE A 1 92 ? -35.658 -23.548 55.787 1.00 73.38 92 PHE A CA 1
ATOM 741 C C . PHE A 1 92 ? -36.915 -22.902 56.391 1.00 73.38 92 PHE A C 1
ATOM 743 O O . PHE A 1 92 ? -37.364 -23.310 57.465 1.00 73.38 92 PHE A O 1
ATOM 750 N N . LEU A 1 93 ? -37.519 -21.930 55.699 1.00 73.56 93 LEU A N 1
ATOM 751 C CA . LEU A 1 93 ? -38.757 -21.278 56.139 1.00 73.56 93 LEU A CA 1
ATOM 752 C C . LEU A 1 93 ? -39.938 -22.258 56.185 1.00 73.56 93 LEU A C 1
ATOM 754 O O . LEU A 1 93 ? -40.711 -22.227 57.145 1.00 73.56 93 LEU A O 1
ATOM 758 N N . ALA A 1 94 ? -40.042 -23.171 55.214 1.00 67.00 94 ALA A N 1
ATOM 759 C CA . ALA A 1 94 ? -41.047 -24.234 55.221 1.00 67.00 94 ALA A CA 1
ATOM 760 C C . ALA A 1 94 ? -40.887 -25.181 56.429 1.00 67.00 94 ALA A C 1
ATOM 762 O O . ALA A 1 94 ? -41.870 -25.526 57.090 1.00 67.00 94 ALA A O 1
ATOM 763 N N . ASN A 1 95 ? -39.649 -25.544 56.784 1.00 69.56 95 ASN A N 1
ATOM 764 C CA . ASN A 1 95 ? -39.367 -26.380 57.956 1.00 69.56 95 ASN A CA 1
ATOM 765 C C . ASN A 1 95 ? -39.641 -25.658 59.289 1.00 69.56 95 ASN A C 1
ATOM 767 O O . ASN A 1 95 ? -40.192 -26.259 60.214 1.00 69.56 95 ASN A O 1
ATOM 771 N N . ALA A 1 96 ? -39.319 -24.365 59.391 1.00 69.12 96 ALA A N 1
ATOM 772 C CA . ALA A 1 96 ? -39.599 -23.563 60.583 1.00 69.12 96 ALA A CA 1
ATOM 773 C C . ALA A 1 96 ? -41.109 -23.350 60.808 1.00 69.12 96 ALA A C 1
ATOM 775 O O . ALA A 1 96 ? -41.582 -23.409 61.946 1.00 69.12 96 ALA A O 1
ATOM 776 N N . ALA A 1 97 ? -41.880 -23.158 59.732 1.00 66.81 97 ALA A N 1
ATOM 777 C CA . ALA A 1 97 ? -43.338 -23.054 59.798 1.00 66.81 97 ALA A CA 1
ATOM 778 C C . ALA A 1 97 ? -43.987 -24.356 60.308 1.00 66.81 97 ALA A C 1
ATOM 780 O O . ALA A 1 97 ? -44.880 -24.304 61.158 1.00 66.81 97 ALA A O 1
ATOM 781 N N . ASN A 1 98 ? -43.488 -25.517 59.872 1.00 60.72 98 ASN A N 1
ATOM 782 C CA . ASN A 1 98 ? -43.938 -26.820 60.371 1.00 60.72 98 ASN A CA 1
ATOM 783 C C . ASN A 1 98 ? -43.591 -27.042 61.855 1.00 60.72 98 ASN A C 1
ATOM 785 O O . ASN A 1 98 ? -44.413 -27.570 62.602 1.00 60.72 98 ASN A O 1
ATOM 789 N N . ALA A 1 99 ? -42.424 -26.585 62.322 1.00 60.09 99 ALA A N 1
ATOM 790 C CA . ALA A 1 99 ? -42.040 -26.691 63.733 1.00 60.09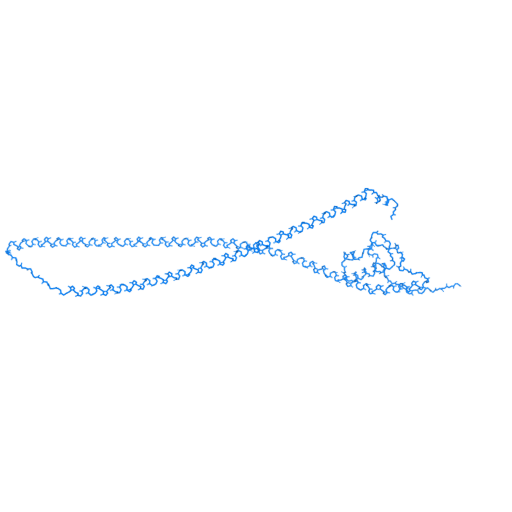 99 ALA A CA 1
ATOM 791 C C . ALA A 1 99 ? -42.884 -25.787 64.661 1.00 60.09 99 ALA A C 1
ATOM 793 O O . ALA A 1 99 ? -43.256 -26.197 65.763 1.00 60.09 99 ALA A O 1
ATOM 794 N N . GLY A 1 100 ? -43.237 -24.576 64.211 1.00 59.50 100 GLY A N 1
ATOM 795 C CA . GLY A 1 100 ? -44.071 -23.638 64.976 1.00 59.50 100 GLY A CA 1
ATOM 796 C C . GLY A 1 100 ? -45.540 -24.064 65.115 1.00 59.50 100 GLY A C 1
ATOM 797 O O . GLY A 1 100 ? -46.197 -23.708 66.096 1.00 59.50 100 GLY A O 1
ATOM 798 N N . LEU A 1 101 ? -46.058 -24.853 64.168 1.00 55.81 101 LEU A N 1
ATOM 799 C CA . LEU A 1 101 ? -47.392 -25.457 64.263 1.00 55.81 101 LEU A CA 1
ATOM 800 C C . LEU A 1 101 ? -47.438 -26.584 65.307 1.00 55.81 101 LEU A C 1
ATOM 802 O O . LEU A 1 101 ? -48.406 -26.660 66.065 1.00 55.81 101 LEU A O 1
ATOM 806 N N . SER A 1 102 ? -46.373 -27.383 65.427 1.00 53.34 102 SER A N 1
ATOM 807 C CA . SER A 1 102 ? -46.276 -28.440 66.445 1.00 53.34 102 SER A CA 1
ATOM 808 C C . SER A 1 102 ? -46.209 -27.889 67.876 1.00 53.34 102 SER A C 1
ATOM 810 O O . SER A 1 102 ? -46.894 -28.407 68.753 1.00 53.34 102 SER A O 1
ATOM 812 N N . SER A 1 103 ? -45.482 -26.790 68.125 1.00 51.66 103 SER A N 1
ATOM 813 C CA . SER A 1 103 ? -45.376 -26.226 69.487 1.00 51.66 103 SER A CA 1
ATOM 814 C C . SER A 1 103 ? -46.650 -25.507 69.958 1.00 51.66 103 SER A C 1
ATOM 816 O O . SER A 1 103 ? -46.885 -25.374 71.159 1.00 51.66 103 SER A O 1
ATOM 818 N N . ARG A 1 104 ? -47.489 -25.025 69.029 1.00 53.44 104 ARG A N 1
ATOM 819 C CA . ARG A 1 104 ? -48.793 -24.422 69.357 1.00 53.44 104 ARG A CA 1
ATOM 820 C C . ARG A 1 104 ? -49.856 -25.465 69.690 1.00 53.44 104 ARG A C 1
ATOM 822 O O . ARG A 1 104 ? -50.761 -25.158 70.459 1.00 53.44 104 ARG A O 1
ATOM 829 N N . LEU A 1 105 ? -49.731 -26.683 69.163 1.00 52.59 105 LEU A N 1
ATOM 830 C CA . LEU A 1 105 ? -50.636 -27.786 69.483 1.00 52.59 105 LEU A CA 1
ATOM 831 C C . LEU A 1 105 ? -50.461 -28.267 70.939 1.00 52.59 105 LEU A C 1
ATOM 833 O O . LEU A 1 105 ? -51.441 -28.624 71.584 1.00 52.59 105 LEU A O 1
ATOM 837 N N . GLU A 1 106 ? -49.240 -28.196 71.484 1.00 51.94 106 GLU A N 1
ATOM 838 C CA . GLU A 1 106 ? -48.916 -28.601 72.865 1.00 51.94 106 GLU A CA 1
ATOM 839 C C . GLU A 1 106 ? -49.334 -27.577 73.940 1.00 51.94 106 GLU A C 1
ATOM 841 O O . GLU A 1 106 ? -49.555 -27.937 75.096 1.00 51.94 106 GLU A O 1
ATOM 846 N N . GLN A 1 107 ? -49.490 -26.294 73.591 1.00 48.88 107 GLN A N 1
ATOM 847 C CA . GLN A 1 107 ? -49.893 -25.256 74.556 1.00 48.88 107 GLN A CA 1
ATOM 848 C C . GLN A 1 107 ? -51.406 -25.212 74.824 1.00 48.88 107 GLN A C 1
ATOM 850 O O . GLN A 1 107 ? -51.828 -24.697 75.859 1.00 48.88 107 GLN A O 1
ATOM 855 N N . VAL A 1 108 ? -52.231 -25.784 73.940 1.00 48.47 108 VAL A N 1
ATOM 856 C CA . VAL A 1 108 ? -53.704 -25.776 74.065 1.00 48.47 108 VAL A CA 1
ATOM 857 C C . VAL A 1 108 ? -54.217 -26.858 75.039 1.00 48.47 108 VAL A C 1
ATOM 859 O O . VAL A 1 108 ? -55.375 -26.825 75.447 1.00 48.47 108 VAL A O 1
ATOM 862 N N . THR A 1 109 ? -53.364 -27.782 75.498 1.00 46.16 109 THR A N 1
ATOM 863 C CA . THR A 1 109 ? -53.747 -28.946 76.325 1.00 46.16 109 THR A CA 1
ATOM 864 C C . THR A 1 109 ? -53.510 -28.804 77.840 1.00 46.16 109 THR A C 1
ATOM 866 O O . THR A 1 109 ? -53.540 -29.809 78.549 1.00 46.16 109 THR A O 1
ATOM 869 N N . SER A 1 110 ? -53.292 -27.597 78.384 1.00 44.56 110 SER A N 1
ATOM 870 C CA . SER A 1 110 ? -53.055 -27.404 79.832 1.00 44.56 110 SER A CA 1
ATOM 871 C C . SER A 1 110 ? -54.270 -26.802 80.580 1.00 44.56 110 SER A C 1
ATOM 873 O O . SER A 1 110 ? -54.792 -25.769 80.160 1.00 44.56 110 SER A O 1
ATOM 875 N N . PRO A 1 111 ? -54.764 -27.430 81.673 1.00 42.31 111 PRO A N 1
ATOM 876 C CA . PRO A 1 111 ? -55.993 -27.013 82.359 1.00 42.31 111 PRO A CA 1
ATOM 877 C C . PRO A 1 111 ? -55.764 -25.870 83.375 1.00 42.31 111 PRO A C 1
ATOM 879 O O . PRO A 1 111 ? -54.722 -25.839 84.039 1.00 42.31 111 PRO A O 1
ATOM 882 N N . PRO A 1 112 ? -56.734 -24.950 83.567 1.00 42.25 112 PRO A N 1
ATOM 883 C CA . PRO A 1 112 ? -56.595 -23.827 84.493 1.00 42.25 112 PRO A CA 1
ATOM 884 C C . PRO A 1 112 ? -56.883 -24.234 85.951 1.00 42.25 112 PRO A C 1
ATOM 886 O O . PRO A 1 112 ? -57.812 -24.990 86.234 1.00 42.25 112 PRO A O 1
ATOM 889 N N . LYS A 1 113 ? -56.095 -23.698 86.894 1.00 39.75 113 LYS A N 1
ATOM 890 C CA . LYS A 1 113 ? -56.291 -23.850 88.350 1.00 39.75 113 LYS A CA 1
ATOM 891 C C . LYS A 1 113 ? -57.251 -22.776 88.902 1.00 39.75 113 LYS A C 1
ATOM 893 O O . LYS A 1 113 ? -57.116 -21.618 88.507 1.00 39.75 113 LYS A O 1
ATOM 898 N N . PRO A 1 114 ? -58.164 -23.111 89.837 1.00 39.31 114 PRO A N 1
ATOM 899 C CA . PRO A 1 114 ? -59.120 -22.162 90.401 1.00 39.31 114 PRO A CA 1
ATOM 900 C C . PRO A 1 114 ? -58.538 -21.401 91.604 1.00 39.31 114 PRO A C 1
ATOM 902 O O . PRO A 1 114 ? -57.812 -21.965 92.423 1.00 39.31 114 PRO A O 1
ATOM 905 N N . VAL A 1 115 ? -58.890 -20.119 91.717 1.00 36.66 115 VAL A N 1
ATOM 906 C CA . VAL A 1 115 ? -58.540 -19.232 92.838 1.00 36.66 115 VAL A CA 1
ATOM 907 C C . VAL A 1 115 ? -59.744 -19.122 93.775 1.00 36.66 115 VAL A C 1
ATOM 909 O O . VAL A 1 115 ? -60.863 -18.882 93.324 1.00 36.66 115 VAL A O 1
ATOM 912 N N . GLY A 1 116 ? -59.510 -19.337 95.070 1.00 33.00 116 GLY A N 1
ATOM 913 C CA . GLY A 1 116 ? -60.529 -19.353 96.117 1.00 33.00 116 GLY A CA 1
ATOM 914 C C . GLY A 1 116 ? -60.690 -18.029 96.873 1.00 33.00 116 GLY A C 1
ATOM 915 O O . GLY A 1 116 ? -59.714 -17.343 97.152 1.00 33.00 116 GLY A O 1
ATOM 916 N N . ALA A 1 117 ? -61.961 -17.773 97.201 1.00 34.12 117 ALA A N 1
ATOM 917 C CA . ALA A 1 117 ? -62.574 -17.091 98.348 1.00 34.12 117 ALA A CA 1
ATOM 918 C C . ALA A 1 117 ? -62.026 -15.744 98.874 1.00 34.12 117 ALA A C 1
ATOM 920 O O . ALA A 1 117 ? -60.915 -15.624 99.377 1.00 34.12 117 ALA A O 1
ATOM 921 N N . VAL A 1 118 ? -62.939 -14.768 98.884 1.00 39.09 118 VAL A N 1
ATOM 922 C CA . VAL A 1 118 ? -62.851 -13.431 99.490 1.00 39.09 118 VAL A CA 1
ATOM 923 C C . VAL A 1 118 ? -63.772 -13.377 100.720 1.00 39.09 118 VAL A C 1
ATOM 925 O O . VAL A 1 118 ? -64.876 -13.922 100.633 1.00 39.09 118 VAL A O 1
ATOM 928 N N . PRO A 1 119 ? -63.410 -12.683 101.818 1.00 44.50 119 PRO A N 1
ATOM 929 C CA . PRO A 1 119 ? -64.365 -12.266 102.835 1.00 44.50 119 PRO A CA 1
ATOM 930 C C . PRO A 1 119 ? -64.722 -10.764 102.774 1.00 44.50 119 PRO A C 1
ATOM 932 O O . PRO A 1 119 ? -63.898 -9.918 102.438 1.00 44.50 119 PRO A O 1
ATOM 935 N N . ASP A 1 120 ? -65.955 -10.508 103.222 1.00 42.25 120 ASP A N 1
ATOM 936 C CA . ASP A 1 120 ? -66.570 -9.272 103.741 1.00 42.25 120 ASP A CA 1
ATOM 937 C C . ASP A 1 120 ? -67.177 -8.254 102.751 1.00 42.25 120 ASP A C 1
ATOM 939 O O . ASP A 1 120 ? -66.483 -7.540 102.049 1.00 42.25 120 ASP A O 1
ATOM 943 N N . LEU A 1 121 ? -68.515 -8.188 102.676 1.00 48.94 121 LEU A N 1
ATOM 944 C CA . LEU A 1 121 ? -69.247 -7.844 101.443 1.00 48.94 121 LEU A CA 1
ATOM 945 C C . LEU A 1 121 ? -69.659 -6.367 101.272 1.00 48.94 121 LEU A C 1
ATOM 947 O O . LEU A 1 121 ? -69.959 -5.993 100.152 1.00 48.94 121 LEU A O 1
ATOM 951 N N . ALA A 1 122 ? -69.699 -5.513 102.301 1.00 50.50 122 ALA A N 1
ATOM 952 C CA . ALA A 1 122 ? -70.286 -4.159 102.164 1.00 50.50 122 ALA A CA 1
ATOM 953 C C . ALA A 1 122 ? -69.250 -3.026 101.993 1.00 50.50 122 ALA A C 1
ATOM 955 O O . ALA A 1 122 ? -69.449 -2.101 101.203 1.00 50.50 122 ALA A O 1
ATOM 956 N N . THR A 1 123 ? -68.113 -3.109 102.686 1.00 47.47 123 THR A N 1
ATOM 957 C CA . THR A 1 123 ? -66.952 -2.213 102.518 1.00 47.47 123 THR A CA 1
ATOM 958 C C . THR A 1 123 ? -66.074 -2.653 101.352 1.00 47.47 123 THR A C 1
ATOM 960 O O . THR A 1 123 ? -65.639 -1.811 100.567 1.00 47.47 123 THR A O 1
ATOM 963 N N . PHE A 1 124 ? -65.921 -3.968 101.142 1.00 53.03 124 PHE A N 1
ATOM 964 C CA . PHE A 1 124 ? -65.267 -4.500 99.950 1.00 53.03 124 PHE A CA 1
ATOM 965 C C . PHE A 1 124 ? -66.017 -4.094 98.690 1.00 53.03 124 PHE A C 1
ATOM 967 O O . PHE A 1 124 ? -65.363 -3.657 97.773 1.00 53.03 124 PHE A O 1
ATOM 974 N N . THR A 1 125 ? -67.351 -4.119 98.601 1.00 54.31 125 THR A N 1
ATOM 975 C CA . THR A 1 125 ? -68.026 -3.737 97.341 1.00 54.31 125 THR A CA 1
ATOM 976 C C . THR A 1 125 ? -67.815 -2.281 96.939 1.00 54.31 125 THR A C 1
ATOM 978 O O . THR A 1 125 ? -67.717 -2.010 95.747 1.00 54.31 125 THR A O 1
ATOM 981 N N . SER A 1 126 ? -67.702 -1.358 97.900 1.00 57.62 126 SER A N 1
ATOM 982 C CA . SER A 1 126 ? -67.456 0.069 97.635 1.00 57.62 126 SER A CA 1
ATOM 983 C C . SER A 1 126 ? -65.991 0.339 97.282 1.00 57.62 126 SER A C 1
ATOM 985 O O . SER A 1 126 ? -65.704 0.967 96.261 1.00 57.62 126 SER A O 1
ATOM 987 N N . ASP A 1 127 ? -65.051 -0.187 98.074 1.00 57.19 127 ASP A N 1
ATOM 988 C CA . ASP A 1 127 ? -63.619 -0.050 97.793 1.00 57.19 127 ASP A CA 1
ATOM 989 C C . ASP A 1 127 ? -63.202 -0.858 96.560 1.00 57.19 127 ASP A C 1
ATOM 991 O O . ASP A 1 127 ? -62.375 -0.399 95.777 1.00 57.19 127 ASP A O 1
ATOM 995 N N . LEU A 1 128 ? -63.834 -2.005 96.312 1.00 62.84 128 LEU A N 1
ATOM 996 C CA . LEU A 1 128 ? -63.709 -2.787 95.086 1.00 62.84 128 LEU A CA 1
ATOM 997 C C . LEU A 1 128 ? -64.343 -2.045 93.918 1.00 62.84 128 LEU A C 1
ATOM 999 O O . LEU A 1 128 ? -63.718 -2.024 92.878 1.00 62.84 128 LEU A O 1
ATOM 1003 N N . GLN A 1 129 ? -65.500 -1.382 94.033 1.00 69.81 129 GLN A N 1
ATOM 1004 C CA . GLN A 1 129 ? -66.030 -0.575 92.921 1.00 69.81 129 GLN A CA 1
ATOM 1005 C C . GLN A 1 129 ? -65.115 0.603 92.582 1.00 69.81 129 GLN A C 1
ATOM 1007 O O . GLN A 1 129 ? -64.830 0.822 91.407 1.00 69.81 129 GLN A O 1
ATOM 1012 N N . ALA A 1 130 ? -64.611 1.334 93.578 1.00 69.50 130 ALA A N 1
ATOM 1013 C CA . ALA A 1 130 ? -63.701 2.457 93.355 1.00 69.50 130 ALA A CA 1
ATOM 1014 C C . ALA A 1 130 ? -62.309 2.001 92.877 1.00 69.50 130 ALA A C 1
ATOM 1016 O O . ALA A 1 130 ? -61.666 2.692 92.084 1.00 69.50 130 ALA A O 1
ATOM 1017 N N . SER A 1 131 ? -61.836 0.843 93.346 1.00 69.88 131 SER A N 1
ATOM 1018 C CA . SER A 1 131 ? -60.599 0.193 92.899 1.00 69.88 131 SER A CA 1
ATOM 1019 C C . SER A 1 131 ? -60.752 -0.390 91.496 1.00 69.88 131 SER A C 1
ATOM 1021 O O . SER A 1 131 ? -59.883 -0.182 90.662 1.00 69.88 131 SER A O 1
ATOM 1023 N N . VAL A 1 132 ? -61.887 -1.016 91.183 1.00 75.25 132 VAL A N 1
ATOM 1024 C CA . VAL A 1 132 ? -62.233 -1.539 89.855 1.00 75.25 132 VAL A CA 1
ATOM 1025 C C . VAL A 1 132 ? -62.408 -0.395 88.869 1.00 75.25 132 VAL A C 1
ATOM 1027 O O . VAL A 1 132 ? -61.877 -0.481 87.775 1.00 75.25 132 VAL A O 1
ATOM 1030 N N . GLN A 1 133 ? -63.056 0.714 89.232 1.00 76.56 133 GLN A N 1
ATOM 1031 C CA . GLN A 1 133 ? -63.148 1.884 88.351 1.00 76.56 133 GLN A CA 1
ATOM 1032 C C . GLN A 1 133 ? -61.784 2.542 88.119 1.00 76.56 133 GLN A C 1
ATOM 1034 O O . GLN A 1 133 ? -61.469 2.890 86.983 1.00 76.56 133 GLN A O 1
ATOM 1039 N N . ARG A 1 134 ? -60.934 2.657 89.152 1.00 76.50 134 ARG A N 1
ATOM 1040 C CA . ARG A 1 134 ? -59.545 3.121 88.983 1.00 76.50 134 ARG A CA 1
ATOM 1041 C C . ARG A 1 134 ? -58.709 2.150 88.156 1.00 76.50 134 ARG A C 1
ATOM 1043 O O . ARG A 1 134 ? -57.934 2.595 87.318 1.00 76.50 134 ARG A O 1
ATOM 1050 N N . ALA A 1 135 ? -58.884 0.847 88.345 1.00 74.25 135 ALA A N 1
ATOM 1051 C CA . ALA A 1 135 ? -58.220 -0.185 87.564 1.00 74.25 135 ALA A CA 1
ATOM 1052 C C . ALA A 1 135 ? -58.680 -0.142 86.103 1.00 74.25 135 ALA A C 1
ATOM 1054 O O . ALA A 1 135 ? -57.836 -0.134 85.223 1.00 74.25 135 ALA A O 1
ATOM 1055 N N . ILE A 1 136 ? -59.982 -0.001 85.832 1.00 78.94 136 ILE A N 1
ATOM 1056 C CA . ILE A 1 136 ? -60.539 0.150 84.480 1.00 78.94 136 ILE A CA 1
ATOM 1057 C C . ILE A 1 136 ? -60.012 1.426 83.816 1.00 78.94 136 ILE A C 1
ATOM 1059 O O . ILE A 1 136 ? -59.592 1.372 82.664 1.00 78.94 136 ILE A O 1
ATOM 1063 N N . ALA A 1 137 ? -59.987 2.560 84.522 1.00 79.19 137 ALA A N 1
ATOM 1064 C CA . ALA A 1 137 ? -59.463 3.816 83.985 1.00 79.19 137 ALA A CA 1
ATOM 1065 C C . ALA A 1 137 ? -57.950 3.738 83.704 1.00 79.19 137 ALA A C 1
ATOM 1067 O O . ALA A 1 137 ? -57.491 4.193 82.657 1.00 79.19 137 ALA A O 1
ATOM 1068 N N . ASN A 1 138 ? -57.178 3.113 84.597 1.00 81.38 138 ASN A N 1
ATOM 1069 C CA . ASN A 1 138 ? -55.749 2.874 84.392 1.00 81.38 138 ASN A CA 1
ATOM 1070 C C . ASN A 1 138 ? -55.494 1.887 83.245 1.00 81.38 138 ASN A C 1
ATOM 1072 O O . ASN A 1 138 ? -54.584 2.112 82.457 1.00 81.38 138 ASN A O 1
ATOM 1076 N N . GLU A 1 139 ? -56.310 0.843 83.102 1.00 79.88 139 GLU A N 1
ATOM 1077 C CA . GLU A 1 139 ? -56.236 -0.131 82.009 1.00 79.88 139 GLU A CA 1
ATOM 1078 C C . GLU A 1 139 ? -56.580 0.523 80.663 1.00 79.88 139 GLU A C 1
ATOM 1080 O O . GLU A 1 139 ? -55.913 0.284 79.661 1.00 79.88 139 GLU A O 1
ATOM 1085 N N . GLN A 1 140 ? -57.593 1.395 80.627 1.00 84.00 140 GLN A N 1
ATOM 1086 C CA . GLN A 1 140 ? -57.949 2.171 79.437 1.00 84.00 140 GLN A CA 1
ATOM 1087 C C . GLN A 1 140 ? -56.849 3.159 79.057 1.00 84.00 140 GLN A C 1
ATOM 1089 O O . GLN A 1 140 ? -56.496 3.249 77.883 1.00 84.00 140 GLN A O 1
ATOM 1094 N N . LYS A 1 141 ? -56.265 3.854 80.039 1.00 82.44 141 LYS A N 1
ATOM 1095 C CA . LYS A 1 141 ? -55.123 4.741 79.811 1.00 82.44 141 LYS A CA 1
ATOM 1096 C C . LYS A 1 141 ? -53.909 3.960 79.309 1.00 82.44 141 LYS A C 1
ATOM 1098 O O . LYS A 1 141 ? -53.304 4.359 78.325 1.00 82.44 141 LYS A O 1
ATOM 1103 N N . ARG A 1 142 ? -53.619 2.797 79.899 1.00 81.38 142 ARG A N 1
ATOM 1104 C CA . ARG A 1 142 ? -52.535 1.914 79.457 1.00 81.38 142 ARG A CA 1
ATOM 1105 C C . ARG A 1 142 ? -52.754 1.412 78.031 1.00 81.38 142 ARG A C 1
ATOM 1107 O O . ARG A 1 142 ? -51.825 1.452 77.238 1.00 81.38 142 ARG A O 1
ATOM 1114 N N . LYS A 1 143 ? -53.979 1.010 77.674 1.00 83.88 143 LYS A N 1
ATOM 1115 C CA . LYS A 1 143 ? -54.335 0.620 76.299 1.00 83.88 143 LYS A CA 1
ATOM 1116 C C . LYS A 1 143 ? -54.219 1.785 75.314 1.00 83.88 143 LYS A C 1
ATOM 1118 O O . LYS A 1 143 ? -53.789 1.573 74.185 1.00 83.88 143 LYS A O 1
ATOM 1123 N N . ALA A 1 144 ? -54.581 3.000 75.726 1.00 84.06 144 ALA A N 1
ATOM 1124 C CA . ALA A 1 144 ? -54.422 4.201 74.908 1.00 84.06 144 ALA A CA 1
ATOM 1125 C C . ALA A 1 144 ? -52.939 4.558 74.696 1.00 84.06 144 ALA A C 1
ATOM 1127 O O . ALA A 1 144 ? -52.538 4.829 73.566 1.00 84.06 144 ALA A O 1
ATOM 1128 N N . ASP A 1 145 ? -52.118 4.480 75.745 1.00 83.00 145 ASP A N 1
ATOM 1129 C CA . ASP A 1 145 ? -50.672 4.720 75.679 1.00 83.00 145 ASP A CA 1
ATOM 1130 C C . ASP A 1 145 ? -49.958 3.629 74.857 1.00 83.00 145 ASP A C 1
ATOM 1132 O O . ASP A 1 145 ? -49.098 3.929 74.026 1.00 83.00 145 ASP A O 1
ATOM 1136 N N . GLU A 1 146 ? -50.355 2.360 75.009 1.00 83.81 146 GLU A N 1
ATOM 1137 C CA . GLU A 1 146 ? -49.879 1.245 74.182 1.00 83.81 146 GLU A CA 1
ATOM 1138 C C . GLU A 1 146 ? -50.237 1.462 72.704 1.00 83.81 146 GLU A C 1
ATOM 1140 O O . GLU A 1 146 ? -49.359 1.331 71.847 1.00 83.81 146 GLU A O 1
ATOM 1145 N N . ALA A 1 147 ? -51.477 1.865 72.399 1.00 82.62 147 ALA A N 1
ATOM 1146 C CA . ALA A 1 147 ? -51.921 2.167 71.038 1.00 82.62 147 ALA A CA 1
ATOM 1147 C C . ALA A 1 147 ? -51.175 3.368 70.427 1.00 82.62 147 ALA A C 1
ATOM 1149 O O . ALA A 1 147 ? -50.755 3.302 69.270 1.00 82.62 147 ALA A O 1
ATOM 1150 N N . ALA A 1 148 ? -50.944 4.432 71.202 1.00 84.81 148 ALA A N 1
ATOM 1151 C CA . ALA A 1 148 ? -50.160 5.588 70.769 1.00 84.81 148 ALA A CA 1
ATOM 1152 C C . ALA A 1 148 ? -48.687 5.217 70.513 1.00 84.81 148 ALA A C 1
ATOM 1154 O O . ALA A 1 148 ? -48.111 5.621 69.499 1.00 84.81 148 ALA A O 1
ATOM 1155 N N . SER A 1 149 ? -48.082 4.389 71.376 1.00 85.31 149 SER A N 1
ATOM 1156 C CA . SER A 1 149 ? -46.712 3.899 71.170 1.00 85.31 149 SER A CA 1
ATOM 1157 C C . SER A 1 149 ? -46.603 2.999 69.933 1.00 85.31 149 SER A C 1
ATOM 1159 O O . SER A 1 149 ? -45.640 3.107 69.172 1.00 85.31 149 SER A O 1
ATOM 1161 N N . ALA A 1 150 ? -47.616 2.161 69.683 1.00 87.62 150 ALA A N 1
ATOM 1162 C CA . ALA A 1 150 ? -47.676 1.287 68.520 1.00 87.62 150 ALA A CA 1
ATOM 1163 C C . ALA A 1 150 ? -47.823 2.088 67.216 1.00 87.62 150 ALA A C 1
ATOM 1165 O O . ALA A 1 150 ? -47.152 1.770 66.232 1.00 87.62 150 ALA A O 1
ATOM 1166 N N . ALA A 1 151 ? -48.627 3.158 67.219 1.00 88.12 151 ALA A N 1
ATOM 1167 C CA . ALA A 1 151 ? -48.757 4.074 66.089 1.00 88.12 151 ALA A CA 1
ATOM 1168 C C . ALA A 1 151 ? -47.421 4.768 65.769 1.00 88.12 151 ALA A C 1
ATOM 1170 O O . ALA A 1 151 ? -46.950 4.670 64.634 1.00 88.12 151 ALA A O 1
ATOM 1171 N N . MET A 1 152 ? -46.739 5.350 66.765 1.00 87.94 152 MET A N 1
ATOM 1172 C CA . MET A 1 152 ? -45.422 5.978 66.557 1.00 87.94 152 MET A CA 1
ATOM 1173 C C . MET A 1 152 ? -44.341 4.980 66.119 1.00 87.94 152 MET A C 1
ATOM 1175 O O . MET A 1 152 ? -43.493 5.302 65.285 1.00 87.94 152 MET A O 1
ATOM 1179 N N . ALA A 1 153 ? -44.366 3.751 66.641 1.00 89.19 153 ALA A N 1
ATOM 1180 C CA . ALA A 1 153 ? -43.461 2.694 66.194 1.00 89.19 153 ALA A CA 1
ATOM 1181 C C . ALA A 1 153 ? -43.729 2.289 64.734 1.00 89.19 153 ALA A C 1
ATOM 1183 O O . ALA A 1 153 ? -42.786 2.017 63.990 1.00 89.19 153 ALA A O 1
ATOM 1184 N N . SER A 1 154 ? -44.996 2.263 64.306 1.00 89.62 154 SER A N 1
ATOM 1185 C CA . SER A 1 154 ? -45.361 1.995 62.911 1.00 89.62 154 SER A CA 1
ATOM 1186 C C . SER A 1 154 ? -44.905 3.118 61.974 1.00 89.62 154 SER A C 1
ATOM 1188 O O . SER A 1 154 ? -44.357 2.842 60.906 1.00 89.62 154 SER A O 1
ATOM 1190 N N . GLU A 1 155 ? -45.027 4.372 62.414 1.00 91.38 155 GLU A N 1
ATOM 1191 C CA . GLU A 1 155 ? -44.618 5.544 61.647 1.00 91.38 155 GLU A CA 1
ATOM 1192 C C . GLU A 1 155 ? -43.093 5.614 61.503 1.00 91.38 155 GLU A C 1
ATOM 1194 O O . GLU A 1 155 ? -42.600 5.753 60.383 1.00 91.38 155 GLU A O 1
ATOM 1199 N N . ARG A 1 156 ? -42.330 5.373 62.582 1.00 92.94 156 ARG A N 1
ATOM 1200 C CA . ARG A 1 156 ? -40.862 5.234 62.511 1.00 92.94 156 ARG A CA 1
ATOM 1201 C C . ARG A 1 156 ? -40.426 4.160 61.523 1.00 92.94 156 ARG A C 1
ATOM 1203 O O . ARG A 1 156 ? -39.585 4.432 60.675 1.00 92.94 156 ARG A O 1
ATOM 1210 N N . ARG A 1 157 ? -41.040 2.973 61.564 1.00 93.50 157 ARG A N 1
ATOM 1211 C CA . ARG A 1 157 ? -40.735 1.900 60.599 1.00 93.50 157 ARG A CA 1
ATOM 1212 C C . ARG A 1 157 ? -41.052 2.316 59.163 1.00 93.50 157 ARG A C 1
ATOM 1214 O O . ARG A 1 157 ? -40.346 1.912 58.243 1.00 93.50 157 ARG A O 1
ATOM 1221 N N . SER A 1 158 ? -42.109 3.102 58.949 1.00 94.12 158 SER A N 1
ATOM 1222 C CA . SER A 1 158 ? -42.435 3.624 57.617 1.00 94.12 158 SER A CA 1
ATOM 1223 C C . SER A 1 158 ? -41.392 4.636 57.126 1.00 94.12 158 SER A C 1
ATOM 1225 O O . SER A 1 158 ? -40.930 4.527 55.992 1.00 94.12 158 SER A O 1
ATOM 1227 N N . GLN A 1 159 ? -40.938 5.543 57.995 1.00 92.62 159 GLN A N 1
ATOM 1228 C CA . GLN A 1 159 ? -39.889 6.517 57.688 1.00 92.62 159 GLN A CA 1
ATOM 1229 C C . GLN A 1 159 ? -38.539 5.839 57.421 1.00 92.62 159 GLN A C 1
ATOM 1231 O O . GLN A 1 159 ? -37.866 6.177 56.449 1.00 92.62 159 GLN A O 1
ATOM 1236 N N . GLU A 1 160 ? -38.169 4.830 58.214 1.00 94.31 160 GLU A N 1
ATOM 1237 C CA . GLU A 1 160 ? -36.965 4.017 57.994 1.00 94.31 160 GLU A CA 1
ATOM 1238 C C . GLU A 1 160 ? -36.998 3.306 56.634 1.00 94.31 160 GLU A C 1
ATOM 1240 O O . GLU A 1 160 ? -35.993 3.294 55.923 1.00 94.31 160 GLU A O 1
ATOM 1245 N N . ARG A 1 161 ? -38.157 2.773 56.219 1.00 94.88 161 ARG A N 1
ATOM 1246 C CA . ARG A 1 161 ? -38.323 2.166 54.886 1.00 94.88 161 ARG A CA 1
ATOM 1247 C C . ARG A 1 161 ? -38.156 3.182 53.760 1.00 94.88 161 ARG A C 1
ATOM 1249 O O . ARG A 1 161 ? -37.479 2.876 52.784 1.00 94.88 161 ARG A O 1
ATOM 1256 N N . ILE A 1 162 ? -38.740 4.373 53.895 1.00 93.88 162 ILE A N 1
ATOM 1257 C CA . ILE A 1 162 ? -38.616 5.441 52.891 1.00 93.88 162 ILE A CA 1
ATOM 1258 C C . ILE A 1 162 ? -37.155 5.887 52.764 1.00 93.88 162 ILE A C 1
ATOM 1260 O O . ILE A 1 162 ? -36.653 6.030 51.652 1.00 93.88 162 ILE A O 1
ATOM 1264 N N . LEU A 1 163 ? -36.448 6.048 53.886 1.00 94.69 163 LEU A N 1
ATOM 1265 C CA . LEU A 1 163 ? -35.025 6.394 53.883 1.00 94.69 163 LEU A CA 1
ATOM 1266 C C . LEU A 1 163 ? -34.170 5.295 5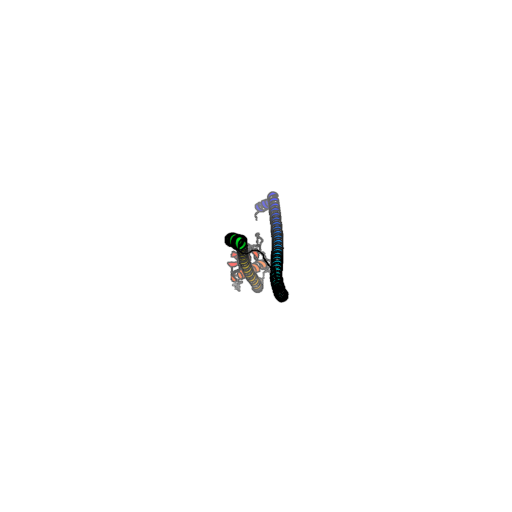3.246 1.00 94.69 163 LEU A C 1
ATOM 1268 O O . LEU A 1 163 ? -33.317 5.603 52.415 1.00 94.69 163 LEU A O 1
ATOM 1272 N N . ALA A 1 164 ? -34.421 4.027 53.576 1.00 94.00 164 ALA A N 1
ATOM 1273 C CA . ALA A 1 164 ? -33.721 2.901 52.961 1.00 94.00 164 ALA A CA 1
ATOM 1274 C C . ALA A 1 164 ? -33.965 2.840 51.442 1.00 94.00 164 ALA A C 1
ATOM 1276 O O . ALA A 1 164 ? -33.032 2.623 50.670 1.00 94.00 164 ALA A O 1
ATOM 1277 N N . GLN A 1 165 ? -35.198 3.098 50.998 1.00 94.62 165 GLN A N 1
ATOM 1278 C CA . GLN A 1 165 ? -35.549 3.128 49.579 1.00 94.62 165 GLN A CA 1
ATOM 1279 C C . GLN A 1 165 ? -34.896 4.311 48.847 1.00 94.62 165 GLN A C 1
ATOM 1281 O O . GLN A 1 165 ? -34.362 4.131 47.755 1.00 94.62 165 GLN A O 1
ATOM 1286 N N . ALA A 1 166 ? -34.865 5.498 49.459 1.00 92.12 166 ALA A N 1
ATOM 1287 C CA . ALA A 1 166 ? -34.181 6.665 48.904 1.00 92.12 166 ALA A CA 1
ATOM 1288 C C . ALA A 1 166 ? -32.660 6.449 48.800 1.00 92.12 166 ALA A C 1
ATOM 1290 O O . ALA A 1 166 ? -32.042 6.847 47.812 1.00 92.12 166 ALA A O 1
ATOM 1291 N N . GLN A 1 167 ? -32.050 5.780 49.785 1.00 95.06 167 GLN A N 1
ATOM 1292 C CA . GLN A 1 167 ? -30.634 5.406 49.740 1.00 95.06 167 GLN A CA 1
ATOM 1293 C C . GLN A 1 167 ? -30.345 4.387 48.632 1.00 95.06 167 GLN A C 1
ATOM 1295 O O . GLN A 1 167 ? -29.373 4.561 47.899 1.00 95.06 167 GLN A O 1
ATOM 1300 N N . ALA A 1 168 ? -31.198 3.371 48.465 1.00 93.31 168 ALA A N 1
ATOM 1301 C CA . ALA A 1 168 ? -31.067 2.396 47.383 1.00 93.31 168 ALA A CA 1
ATOM 1302 C C . ALA A 1 168 ? -31.163 3.067 46.001 1.00 93.31 168 ALA A C 1
ATOM 1304 O O . ALA A 1 168 ? -30.301 2.854 45.152 1.00 93.31 168 ALA A O 1
ATOM 1305 N N . GLN A 1 169 ? -32.136 3.964 45.808 1.00 92.75 169 GLN A N 1
ATOM 1306 C CA . GLN A 1 169 ? -32.274 4.733 44.565 1.00 92.75 169 GLN A CA 1
ATOM 1307 C C . GLN A 1 169 ? -31.076 5.655 44.303 1.00 92.75 169 GLN A C 1
ATOM 1309 O O . GLN A 1 169 ? -30.640 5.797 43.162 1.00 92.75 169 GLN A O 1
ATOM 1314 N N . ALA A 1 170 ? -30.513 6.279 45.343 1.00 92.06 170 ALA A N 1
ATOM 1315 C CA . ALA A 1 170 ? -29.316 7.105 45.202 1.00 92.06 170 ALA A CA 1
ATOM 1316 C C . ALA A 1 170 ? -28.088 6.280 44.778 1.00 92.06 170 ALA A C 1
ATOM 1318 O O . ALA A 1 170 ? -27.286 6.753 43.971 1.00 92.06 170 ALA A O 1
ATOM 1319 N N . GLN A 1 171 ? -27.954 5.051 45.288 1.00 94.44 171 GLN A N 1
ATOM 1320 C CA . GLN A 1 171 ? -26.891 4.125 44.888 1.00 94.44 171 GLN A CA 1
ATOM 1321 C C . GLN A 1 171 ? -27.063 3.651 43.441 1.00 94.44 171 GLN A C 1
ATOM 1323 O O . GLN A 1 171 ? -26.099 3.685 42.680 1.00 94.44 171 GLN A O 1
ATOM 1328 N N . GLU A 1 172 ? -28.281 3.290 43.040 1.00 94.62 172 GLU A N 1
ATOM 1329 C CA . GLU A 1 172 ? -28.598 2.888 41.664 1.00 94.62 172 GLU A CA 1
ATOM 1330 C C . GLU A 1 172 ? -28.309 4.026 40.671 1.00 94.62 172 GLU A C 1
ATOM 1332 O O . GLU A 1 172 ? -27.608 3.841 39.678 1.00 94.62 172 GLU A O 1
ATOM 1337 N N . LEU A 1 173 ? -28.731 5.255 40.986 1.00 94.38 173 LEU A N 1
ATOM 1338 C CA . LEU A 1 173 ? -28.412 6.438 40.180 1.00 94.38 173 LEU A CA 1
ATOM 1339 C C . LEU A 1 173 ? -26.906 6.709 40.084 1.00 94.38 173 LEU A C 1
ATOM 1341 O O . LEU A 1 173 ? -26.437 7.183 39.048 1.00 94.38 173 LEU A O 1
ATOM 1345 N N . ALA A 1 174 ? -26.145 6.452 41.150 1.00 94.62 174 ALA A N 1
ATOM 1346 C CA . ALA A 1 174 ? -24.694 6.594 41.128 1.00 94.62 174 ALA A CA 1
ATOM 1347 C C . ALA A 1 174 ? -24.037 5.542 40.221 1.00 94.62 174 ALA A C 1
ATOM 1349 O O . ALA A 1 174 ? -23.139 5.895 39.456 1.00 94.62 174 ALA A O 1
ATOM 1350 N N . GLN A 1 175 ? -24.519 4.295 40.248 1.00 95.06 175 GLN A N 1
ATOM 1351 C CA . GLN A 1 175 ? -24.057 3.227 39.355 1.00 95.06 175 GLN A CA 1
ATOM 1352 C C . GLN A 1 175 ? -24.350 3.558 37.891 1.00 95.06 175 GLN A C 1
ATOM 1354 O O . GLN A 1 175 ? -23.426 3.596 37.084 1.00 95.06 175 GLN A O 1
ATOM 1359 N N . VAL A 1 176 ? -25.587 3.943 37.565 1.00 94.94 176 VAL A N 1
ATOM 1360 C CA . VAL A 1 176 ? -25.968 4.326 36.193 1.00 94.94 176 VAL A CA 1
ATOM 1361 C C . VAL A 1 176 ? -25.147 5.519 35.690 1.00 94.94 176 VAL A C 1
ATOM 1363 O O . VAL A 1 176 ? -24.780 5.590 34.517 1.00 94.94 176 VAL A O 1
ATOM 1366 N N . ARG A 1 177 ? -24.824 6.485 36.561 1.00 94.06 177 ARG A N 1
ATOM 1367 C CA . ARG A 1 177 ? -23.940 7.605 36.194 1.00 94.06 177 ARG A CA 1
ATOM 1368 C C . ARG A 1 177 ? -22.517 7.139 35.900 1.00 94.06 177 ARG A C 1
ATOM 1370 O O . ARG A 1 177 ? -21.945 7.625 34.929 1.00 94.06 177 ARG A O 1
ATOM 1377 N N . ALA A 1 178 ? -21.979 6.215 36.695 1.00 94.88 178 ALA A N 1
ATOM 1378 C CA . ALA A 1 178 ? -20.657 5.643 36.464 1.00 94.88 178 ALA A CA 1
ATOM 1379 C C . ALA A 1 178 ? -20.606 4.869 35.137 1.00 94.88 178 ALA A C 1
ATOM 1381 O O . ALA A 1 178 ? -19.731 5.135 34.318 1.00 94.88 178 ALA A O 1
ATOM 1382 N N . GLU A 1 179 ? -21.597 4.013 34.873 1.00 94.25 179 GLU A N 1
ATOM 1383 C CA . GLU A 1 179 ? -21.725 3.268 33.612 1.00 94.25 179 GLU A CA 1
ATOM 1384 C C . GLU A 1 179 ? -21.844 4.203 32.403 1.00 94.25 179 GLU A C 1
ATOM 1386 O O . GLU A 1 179 ? -21.204 3.999 31.373 1.00 94.25 179 GLU A O 1
ATOM 1391 N N . ARG A 1 180 ? -22.630 5.280 32.523 1.00 92.88 180 ARG A N 1
ATOM 1392 C CA . ARG A 1 180 ? -22.742 6.301 31.474 1.00 92.88 180 ARG A CA 1
ATOM 1393 C C . ARG A 1 180 ? -21.400 6.976 31.200 1.00 92.88 180 ARG A C 1
ATOM 1395 O O . ARG A 1 180 ? -21.088 7.255 30.043 1.00 92.88 180 ARG A O 1
ATOM 1402 N N . ASP A 1 181 ? -20.650 7.313 32.242 1.00 94.19 181 ASP A N 1
ATOM 1403 C CA . ASP A 1 181 ? -19.372 8.006 32.088 1.00 94.19 181 ASP A CA 1
ATOM 1404 C C . ASP A 1 181 ? -18.307 7.072 31.494 1.00 94.19 181 ASP A C 1
ATOM 1406 O O . ASP A 1 181 ? -17.568 7.496 30.609 1.00 94.19 181 ASP A O 1
ATOM 1410 N N . GLU A 1 182 ? -18.318 5.788 31.855 1.00 93.81 182 GLU A N 1
ATOM 1411 C CA . GLU A 1 182 ? -17.512 4.746 31.207 1.00 93.81 182 GLU A CA 1
ATOM 1412 C C . GLU A 1 182 ? -17.898 4.541 29.731 1.00 93.81 182 GLU A C 1
ATOM 1414 O O . GLU A 1 182 ? -17.040 4.482 28.850 1.00 93.81 182 GLU A O 1
ATOM 1419 N N . ALA A 1 183 ? -19.193 4.518 29.410 1.00 90.56 183 ALA A N 1
ATOM 1420 C CA . ALA A 1 183 ? -19.647 4.418 28.025 1.00 90.56 183 ALA A CA 1
ATOM 1421 C C . ALA A 1 183 ? -19.226 5.640 27.188 1.00 90.56 183 ALA A C 1
ATOM 1423 O O . ALA A 1 183 ? -18.872 5.504 26.014 1.00 90.56 183 ALA A O 1
ATOM 1424 N N . LYS A 1 184 ? -19.234 6.844 27.778 1.00 92.81 184 LYS A N 1
ATOM 1425 C CA . LYS A 1 184 ? -18.767 8.067 27.109 1.00 92.81 184 LYS A CA 1
ATOM 1426 C C . LYS A 1 184 ? -17.273 8.024 26.814 1.00 92.81 184 LYS A C 1
ATOM 1428 O O . LYS A 1 184 ? -16.891 8.325 25.684 1.00 92.81 184 LYS A O 1
ATOM 1433 N N . THR A 1 185 ? -16.447 7.627 27.781 1.00 93.12 185 THR A N 1
ATOM 1434 C CA . THR A 1 185 ? -14.998 7.505 27.561 1.00 93.12 185 THR A CA 1
ATOM 1435 C C . THR A 1 185 ? -14.686 6.424 26.526 1.00 93.12 185 THR A C 1
ATOM 1437 O O . THR A 1 185 ? -13.859 6.649 25.642 1.00 93.12 185 THR A O 1
ATOM 1440 N N . GLY A 1 186 ? -15.408 5.297 26.547 1.00 91.81 186 GLY A N 1
ATOM 1441 C CA . GLY A 1 186 ? -15.310 4.260 25.517 1.00 91.81 186 GLY A CA 1
ATOM 1442 C C . GLY A 1 186 ? -15.660 4.768 24.112 1.00 91.81 186 GLY A C 1
ATOM 1443 O O . GLY A 1 186 ? -14.961 4.462 23.145 1.00 91.81 186 GLY A O 1
ATOM 1444 N N . LEU A 1 187 ? -16.698 5.600 23.985 1.00 89.88 187 LEU A N 1
ATOM 1445 C CA . LEU A 1 187 ? -17.101 6.194 22.706 1.00 89.88 187 LEU A CA 1
ATOM 1446 C C . LEU A 1 187 ? -16.070 7.205 22.181 1.00 89.88 187 LEU A C 1
ATOM 1448 O O . LEU A 1 187 ? -15.804 7.249 20.978 1.00 89.88 187 LEU A O 1
ATOM 1452 N N . GLU A 1 188 ? -15.472 8.008 23.060 1.00 92.25 188 GLU A N 1
ATOM 1453 C CA . GLU A 1 188 ? -14.389 8.930 22.699 1.00 92.25 188 GLU A CA 1
ATOM 1454 C C . GLU A 1 188 ? -13.135 8.183 22.228 1.00 92.25 188 GLU A C 1
ATOM 1456 O O . GLU A 1 188 ? -12.562 8.550 21.199 1.00 92.25 188 GLU A O 1
ATOM 1461 N N . ALA A 1 189 ? -12.762 7.091 22.904 1.00 91.44 189 ALA A N 1
ATOM 1462 C CA . ALA A 1 189 ? -11.660 6.227 22.483 1.00 91.44 189 ALA A CA 1
ATOM 1463 C C . ALA A 1 189 ? -11.921 5.600 21.101 1.00 91.44 189 ALA A C 1
ATOM 1465 O O . ALA A 1 189 ? -11.075 5.691 20.212 1.00 91.44 189 ALA A O 1
ATOM 1466 N N . ALA A 1 190 ? -13.124 5.059 20.873 1.00 88.75 190 ALA A N 1
ATOM 1467 C CA . ALA A 1 190 ? -13.503 4.490 19.579 1.00 88.75 190 ALA A CA 1
ATOM 1468 C C . ALA A 1 190 ? -13.489 5.533 18.443 1.00 88.75 190 ALA A C 1
ATOM 1470 O O . ALA A 1 190 ? -13.101 5.225 17.315 1.00 88.75 190 ALA A O 1
ATOM 1471 N N . ARG A 1 191 ? -13.870 6.788 18.725 1.00 91.00 191 ARG A N 1
ATOM 1472 C CA . ARG A 1 191 ? -13.751 7.890 17.754 1.00 91.00 191 ARG A CA 1
ATOM 1473 C C . ARG A 1 191 ? -12.297 8.210 17.423 1.00 91.00 191 ARG A C 1
ATOM 1475 O O . ARG A 1 191 ? -11.988 8.414 16.252 1.00 91.00 191 ARG A O 1
ATOM 1482 N N . ALA A 1 192 ? -11.419 8.257 18.425 1.00 90.69 192 ALA A N 1
ATOM 1483 C CA . ALA A 1 192 ? -9.992 8.488 18.211 1.00 90.69 192 ALA A CA 1
ATOM 1484 C C . ALA A 1 192 ? -9.371 7.389 17.332 1.00 90.69 192 ALA A C 1
ATOM 1486 O O . ALA A 1 192 ? -8.653 7.696 16.377 1.00 90.69 192 ALA A O 1
ATOM 1487 N N . ASP A 1 193 ? -9.724 6.127 17.586 1.00 92.38 193 ASP A N 1
ATOM 1488 C CA . ASP A 1 193 ? -9.316 4.999 16.746 1.00 92.38 193 ASP A CA 1
ATOM 1489 C C . ASP A 1 193 ? -9.863 5.111 15.319 1.00 92.38 193 ASP A C 1
ATOM 1491 O O . ASP A 1 193 ? -9.125 4.865 14.363 1.00 92.38 193 ASP A O 1
ATOM 1495 N N . GLY A 1 194 ? -11.114 5.551 15.153 1.00 90.50 194 GLY A N 1
ATOM 1496 C CA . GLY A 1 194 ? -11.706 5.820 13.842 1.00 90.50 194 GLY A CA 1
ATOM 1497 C C . GLY A 1 194 ? -10.917 6.852 13.030 1.00 90.50 194 GLY A C 1
ATOM 1498 O O . GLY A 1 194 ? -10.613 6.610 11.863 1.00 90.50 194 GLY A O 1
ATOM 1499 N N . TYR A 1 195 ? -10.509 7.968 13.645 1.00 91.00 195 TYR A N 1
ATOM 1500 C CA . TYR A 1 195 ? -9.663 8.965 12.975 1.00 91.00 195 TYR A CA 1
ATOM 1501 C C . TYR A 1 195 ? -8.284 8.414 12.605 1.00 91.00 195 TYR A C 1
ATOM 1503 O O . TYR A 1 195 ? -7.765 8.720 11.530 1.00 91.00 195 TYR A O 1
ATOM 1511 N N . ARG A 1 196 ? -7.690 7.582 13.470 1.00 91.50 196 ARG A N 1
ATOM 1512 C CA . ARG A 1 196 ? -6.408 6.932 13.184 1.00 91.50 196 ARG A CA 1
ATOM 1513 C C . ARG A 1 196 ? -6.520 5.988 11.987 1.00 91.50 196 ARG A C 1
ATOM 1515 O O . ARG A 1 196 ? -5.704 6.079 11.076 1.00 91.50 196 ARG A O 1
ATOM 1522 N N . LEU A 1 197 ? -7.542 5.133 11.967 1.00 90.25 197 LEU A N 1
ATOM 1523 C CA . LEU A 1 197 ? -7.790 4.203 10.864 1.00 90.25 197 LEU A CA 1
ATOM 1524 C C . LEU A 1 197 ? -8.059 4.943 9.552 1.00 90.25 197 LEU A C 1
ATOM 1526 O O . LEU A 1 197 ? -7.532 4.547 8.517 1.00 90.25 197 LEU A O 1
ATOM 1530 N N . GLN A 1 198 ? -8.812 6.045 9.588 1.00 92.06 198 GLN A N 1
ATOM 1531 C CA . GLN A 1 198 ? -9.039 6.866 8.398 1.00 92.06 198 GLN A CA 1
ATOM 1532 C C . GLN A 1 198 ? -7.723 7.426 7.837 1.00 92.06 198 GLN A C 1
ATOM 1534 O O . GLN A 1 198 ? -7.477 7.327 6.639 1.00 92.06 198 GLN A O 1
ATOM 1539 N N . SER A 1 199 ? -6.845 7.939 8.705 1.00 89.62 199 SER A N 1
ATOM 1540 C CA . SER A 1 199 ? -5.515 8.416 8.304 1.00 89.62 199 SER A CA 1
ATOM 1541 C C . SER A 1 199 ? -4.660 7.304 7.678 1.00 89.62 199 SER A C 1
ATOM 1543 O O . SER A 1 199 ? -4.013 7.512 6.651 1.00 89.62 199 SER A O 1
ATOM 1545 N N . GLU A 1 200 ? -4.693 6.091 8.240 1.00 90.06 200 GLU A N 1
ATOM 1546 C CA . GLU A 1 200 ? -3.994 4.926 7.677 1.00 90.06 200 GLU A CA 1
ATOM 1547 C C . GLU A 1 200 ? -4.546 4.524 6.298 1.00 90.06 200 GLU A C 1
ATOM 1549 O O . GLU A 1 200 ? -3.769 4.213 5.392 1.00 90.06 200 GLU A O 1
ATOM 1554 N N . VAL A 1 201 ? -5.868 4.585 6.106 1.00 91.38 201 VAL A N 1
ATOM 1555 C CA . VAL A 1 201 ? -6.521 4.333 4.810 1.00 91.38 201 VAL A CA 1
ATOM 1556 C C . VAL A 1 201 ? -6.121 5.382 3.774 1.00 91.38 201 VAL A C 1
ATOM 1558 O O . VAL A 1 201 ? -5.811 5.029 2.633 1.00 91.38 201 VAL A O 1
ATOM 1561 N N . ASP A 1 202 ? -6.077 6.657 4.152 1.00 91.38 202 ASP A N 1
ATOM 1562 C CA . ASP A 1 202 ? -5.677 7.741 3.252 1.00 91.38 202 ASP A CA 1
ATOM 1563 C C . ASP A 1 202 ? -4.206 7.585 2.825 1.00 91.38 202 ASP A C 1
ATOM 1565 O O . ASP A 1 202 ? -3.878 7.689 1.636 1.00 91.38 202 ASP A O 1
ATOM 1569 N N . LEU A 1 203 ? -3.322 7.232 3.768 1.00 91.69 203 LEU A N 1
ATOM 1570 C CA . LEU A 1 203 ? -1.921 6.912 3.488 1.00 91.69 203 LEU A CA 1
ATOM 1571 C C . LEU A 1 203 ? -1.793 5.709 2.547 1.00 91.69 203 LEU A C 1
ATOM 1573 O O . LEU A 1 203 ? -1.095 5.805 1.534 1.00 91.69 203 LEU A O 1
ATOM 1577 N N . ALA A 1 204 ? -2.495 4.607 2.817 1.00 87.44 204 ALA A N 1
ATOM 1578 C CA . ALA A 1 204 ? -2.476 3.421 1.963 1.00 87.44 204 ALA A CA 1
ATOM 1579 C C . ALA A 1 204 ? -2.999 3.722 0.548 1.00 87.44 204 ALA A C 1
ATOM 1581 O O . ALA A 1 204 ? -2.410 3.286 -0.442 1.00 87.44 204 ALA A O 1
ATOM 1582 N N . THR A 1 205 ? -4.053 4.531 0.438 1.00 90.75 205 THR A N 1
ATOM 1583 C CA . THR A 1 205 ? -4.623 4.960 -0.847 1.00 90.75 205 THR A CA 1
ATOM 1584 C C . THR A 1 205 ? -3.637 5.825 -1.630 1.00 90.75 205 THR A C 1
ATOM 1586 O O . THR A 1 205 ? -3.483 5.656 -2.841 1.00 90.75 205 THR A O 1
ATOM 1589 N N . SER A 1 206 ? -2.930 6.737 -0.957 1.00 88.44 206 SER A N 1
ATOM 1590 C CA . SER A 1 206 ? -1.881 7.542 -1.592 1.00 88.44 206 SER A CA 1
ATOM 1591 C C . SER A 1 206 ? -0.722 6.671 -2.091 1.00 88.44 206 SER A C 1
ATOM 1593 O O . SER A 1 206 ? -0.286 6.822 -3.233 1.00 88.44 206 SER A O 1
ATOM 1595 N N . ALA A 1 207 ? -0.290 5.690 -1.290 1.00 89.56 207 ALA A N 1
ATOM 1596 C CA . ALA A 1 207 ? 0.749 4.743 -1.669 1.00 89.56 207 ALA A CA 1
ATOM 1597 C C . ALA A 1 207 ? 0.323 3.908 -2.884 1.00 89.56 207 ALA A C 1
ATOM 1599 O O . ALA A 1 207 ? 1.102 3.776 -3.829 1.00 89.56 207 ALA A O 1
ATOM 1600 N N . LEU A 1 208 ? -0.920 3.419 -2.912 1.00 92.12 208 LEU A N 1
ATOM 1601 C CA . LEU A 1 208 ? -1.460 2.669 -4.046 1.00 92.12 208 LEU A CA 1
ATOM 1602 C C . LEU A 1 208 ? -1.416 3.497 -5.338 1.00 92.12 208 LEU A C 1
ATOM 1604 O O . LEU A 1 208 ? -0.846 3.044 -6.326 1.00 92.12 208 LEU A O 1
ATOM 1608 N N . LYS A 1 209 ? -1.873 4.757 -5.299 1.00 91.94 209 LYS A N 1
ATOM 1609 C CA . LYS A 1 209 ? -1.802 5.669 -6.456 1.00 91.94 209 LYS A CA 1
ATOM 1610 C C . LYS A 1 209 ? -0.376 5.845 -6.980 1.00 91.94 209 LYS A C 1
ATOM 1612 O O . LYS A 1 209 ? -0.161 5.849 -8.189 1.00 91.94 209 LYS A O 1
ATOM 1617 N N . THR A 1 210 ? 0.616 5.974 -6.093 1.00 90.88 210 THR A N 1
ATOM 1618 C CA . THR A 1 210 ? 2.020 6.075 -6.533 1.00 90.88 210 THR A CA 1
ATOM 1619 C C . THR A 1 210 ? 2.519 4.787 -7.184 1.00 90.88 210 THR A C 1
ATOM 1621 O O . THR A 1 210 ? 3.287 4.843 -8.144 1.00 90.88 210 THR A O 1
ATOM 1624 N N . LYS A 1 211 ? 2.069 3.622 -6.703 1.00 89.38 211 LYS A N 1
ATOM 1625 C CA . LYS A 1 211 ? 2.416 2.326 -7.294 1.00 89.38 211 LYS A CA 1
ATOM 1626 C C . LYS A 1 211 ? 1.769 2.144 -8.663 1.00 89.38 211 LYS A C 1
ATOM 1628 O O . LYS A 1 211 ? 2.464 1.692 -9.566 1.00 89.38 211 LYS A O 1
ATOM 1633 N N . ASP A 1 212 ? 0.527 2.576 -8.853 1.00 91.31 212 ASP A N 1
ATOM 1634 C CA . ASP A 1 212 ? -0.146 2.522 -10.157 1.00 91.31 212 ASP A CA 1
ATOM 1635 C C . ASP A 1 212 ? 0.583 3.371 -11.213 1.00 91.31 212 ASP A C 1
ATOM 1637 O O . ASP A 1 212 ? 0.800 2.926 -12.341 1.00 91.31 212 ASP A O 1
ATOM 1641 N N . ILE A 1 213 ? 1.061 4.565 -10.839 1.00 92.81 213 ILE A N 1
ATOM 1642 C CA . ILE A 1 213 ? 1.887 5.405 -11.727 1.00 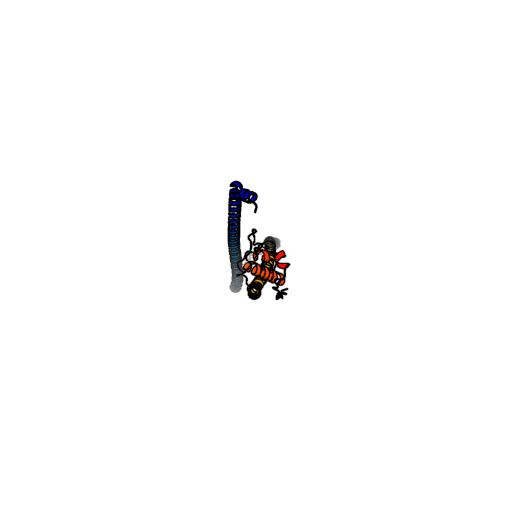92.81 213 ILE A CA 1
ATOM 1643 C C . ILE A 1 213 ? 3.187 4.679 -12.115 1.00 92.81 213 ILE A C 1
ATOM 1645 O O . ILE A 1 213 ? 3.587 4.693 -13.276 1.00 92.81 213 ILE A O 1
ATOM 1649 N N . LEU A 1 214 ? 3.841 4.004 -11.167 1.00 90.12 214 LEU A N 1
ATOM 1650 C CA . LEU A 1 214 ? 5.062 3.245 -11.456 1.00 90.12 214 LEU A CA 1
ATOM 1651 C C . LEU A 1 214 ? 4.795 2.029 -12.350 1.00 90.12 214 LEU A C 1
ATOM 1653 O O . LEU A 1 214 ? 5.589 1.751 -13.245 1.00 90.12 214 LEU A O 1
ATOM 1657 N N . VAL A 1 215 ? 3.691 1.311 -12.134 1.00 91.25 215 VAL A N 1
ATOM 1658 C CA . VAL A 1 215 ? 3.307 0.162 -12.968 1.00 91.25 215 VAL A CA 1
ATOM 1659 C C . VAL A 1 215 ? 3.028 0.614 -14.395 1.00 91.25 215 VAL A C 1
ATOM 1661 O O . VAL A 1 215 ? 3.589 0.042 -15.323 1.00 91.25 215 VAL A O 1
ATOM 1664 N N . THR A 1 216 ? 2.239 1.673 -14.582 1.00 91.00 216 THR A N 1
ATOM 1665 C CA . THR A 1 216 ? 1.956 2.210 -15.923 1.00 91.00 216 THR A CA 1
ATOM 1666 C C . THR A 1 216 ? 3.225 2.674 -16.643 1.00 91.00 216 THR A C 1
ATOM 1668 O O . THR A 1 216 ? 3.385 2.390 -17.830 1.00 91.00 216 THR A O 1
ATOM 1671 N N . ALA A 1 217 ? 4.168 3.301 -15.930 1.00 87.25 217 ALA A N 1
ATOM 1672 C CA . ALA A 1 217 ? 5.469 3.670 -16.485 1.00 87.25 217 ALA A CA 1
ATOM 1673 C C . ALA A 1 217 ? 6.306 2.441 -16.894 1.00 87.25 217 ALA A C 1
ATOM 1675 O O . ALA A 1 217 ? 6.837 2.402 -18.002 1.00 87.25 217 ALA A O 1
ATOM 1676 N N . LEU A 1 218 ? 6.378 1.412 -16.042 1.00 88.81 218 LEU A N 1
ATOM 1677 C CA . LEU A 1 218 ? 7.100 0.168 -16.343 1.00 88.81 218 LEU A CA 1
ATOM 1678 C C . LEU A 1 218 ? 6.461 -0.617 -17.494 1.00 88.81 218 LEU A C 1
ATOM 1680 O O . LEU A 1 218 ? 7.162 -1.252 -18.280 1.00 88.81 218 LEU A O 1
ATOM 1684 N N . GLU A 1 219 ? 5.135 -0.605 -17.602 1.00 91.56 219 GLU A N 1
ATOM 1685 C CA . GLU A 1 219 ? 4.428 -1.221 -18.722 1.00 91.56 219 GLU A CA 1
ATOM 1686 C C . GLU A 1 219 ? 4.712 -0.500 -20.038 1.00 91.56 219 GLU A C 1
ATOM 1688 O O . GLU A 1 219 ? 4.942 -1.170 -21.045 1.00 91.56 219 GLU A O 1
ATOM 1693 N N . ALA A 1 220 ? 4.733 0.836 -20.033 1.00 89.69 220 ALA A N 1
ATOM 1694 C CA . ALA A 1 220 ? 5.132 1.622 -21.196 1.00 89.69 220 ALA A CA 1
ATOM 1695 C C . ALA A 1 220 ? 6.580 1.299 -21.600 1.00 89.69 220 ALA A C 1
ATOM 1697 O O . ALA A 1 220 ? 6.823 0.907 -22.737 1.00 89.69 220 ALA A O 1
ATOM 1698 N N . GLU A 1 221 ? 7.515 1.309 -20.645 1.00 88.81 221 GLU A N 1
ATOM 1699 C CA . GLU A 1 221 ? 8.921 0.973 -20.897 1.00 88.81 221 GLU A CA 1
ATOM 1700 C C . GLU A 1 221 ? 9.092 -0.456 -21.445 1.00 88.81 221 GLU A C 1
ATOM 1702 O O . GLU A 1 221 ? 9.906 -0.704 -22.340 1.00 88.81 221 GLU A O 1
ATOM 1707 N N . ARG A 1 222 ? 8.312 -1.424 -20.948 1.00 90.12 222 ARG A N 1
ATOM 1708 C CA . ARG A 1 222 ? 8.309 -2.796 -21.480 1.00 90.12 222 ARG A CA 1
ATOM 1709 C C . ARG A 1 222 ? 7.807 -2.860 -22.918 1.00 90.12 222 ARG A C 1
ATOM 1711 O O . ARG A 1 222 ? 8.404 -3.582 -23.715 1.00 90.12 222 ARG A O 1
ATOM 1718 N N . ARG A 1 223 ? 6.728 -2.144 -23.248 1.00 92.19 223 ARG A N 1
ATOM 1719 C CA . ARG A 1 223 ? 6.196 -2.087 -24.620 1.00 92.19 223 ARG A CA 1
ATOM 1720 C C . ARG A 1 223 ? 7.217 -1.465 -25.567 1.00 92.19 223 ARG A C 1
ATOM 1722 O O . ARG A 1 223 ? 7.516 -2.066 -26.596 1.00 92.19 223 ARG A O 1
ATOM 1729 N N . ASP A 1 224 ? 7.815 -0.345 -25.179 1.00 92.25 224 ASP A N 1
ATOM 1730 C CA . ASP A 1 224 ? 8.799 0.360 -26.001 1.00 92.25 224 ASP A CA 1
ATOM 1731 C C . ASP A 1 224 ? 10.055 -0.495 -26.239 1.00 92.25 224 ASP A C 1
ATOM 1733 O O . ASP A 1 224 ? 10.556 -0.595 -27.362 1.00 92.25 224 ASP A O 1
ATOM 1737 N N . ASN A 1 225 ? 10.534 -1.200 -25.207 1.00 88.50 225 ASN A N 1
ATOM 1738 C CA . ASN A 1 225 ? 11.644 -2.144 -25.346 1.00 88.50 225 ASN A CA 1
ATOM 1739 C C . ASN A 1 225 ? 11.297 -3.349 -26.233 1.00 88.50 225 ASN A C 1
ATOM 1741 O O . ASN A 1 225 ? 12.162 -3.824 -26.971 1.00 88.50 225 ASN A O 1
ATOM 1745 N N . ALA A 1 226 ? 10.058 -3.846 -26.186 1.00 91.12 226 ALA A N 1
ATOM 1746 C CA . ALA A 1 226 ? 9.613 -4.928 -27.061 1.00 91.12 226 ALA A CA 1
ATOM 1747 C C . ALA A 1 226 ? 9.578 -4.484 -28.532 1.00 91.12 226 ALA A C 1
ATOM 1749 O O . ALA A 1 226 ? 10.055 -5.218 -29.397 1.00 91.12 226 ALA A O 1
ATOM 1750 N N . LEU A 1 227 ? 9.093 -3.270 -28.817 1.00 92.31 227 LEU A N 1
ATOM 1751 C CA . LEU A 1 227 ? 9.136 -2.685 -30.162 1.00 92.31 227 LEU A CA 1
ATOM 1752 C C . LEU A 1 227 ? 10.578 -2.528 -30.657 1.00 92.31 227 LEU A C 1
ATOM 1754 O O . LEU A 1 227 ? 10.890 -2.912 -31.784 1.00 92.31 227 LEU A O 1
ATOM 1758 N N . ALA A 1 228 ? 11.478 -2.037 -29.799 1.00 91.25 228 ALA A N 1
ATOM 1759 C CA . ALA A 1 228 ? 12.896 -1.926 -30.123 1.00 91.25 228 ALA A CA 1
ATOM 1760 C C . ALA A 1 228 ? 13.538 -3.294 -30.415 1.00 91.25 228 ALA A C 1
ATOM 1762 O O . ALA A 1 228 ? 14.309 -3.413 -31.365 1.00 91.25 228 ALA A O 1
ATOM 1763 N N . ALA A 1 229 ? 13.211 -4.337 -29.645 1.00 90.44 229 ALA A N 1
ATOM 1764 C CA . ALA A 1 229 ? 13.704 -5.693 -29.890 1.00 90.44 229 ALA A CA 1
ATOM 1765 C C . ALA A 1 229 ? 13.224 -6.239 -31.245 1.00 90.44 229 ALA A C 1
ATOM 1767 O O . ALA A 1 229 ? 14.036 -6.717 -32.034 1.00 90.44 229 ALA A O 1
ATOM 1768 N N . GLN A 1 230 ? 11.936 -6.080 -31.560 1.00 92.31 230 GLN A N 1
ATOM 1769 C CA . GLN A 1 230 ? 11.387 -6.474 -32.860 1.00 92.31 230 GLN A CA 1
ATOM 1770 C C . GLN A 1 230 ? 12.024 -5.700 -34.024 1.00 92.31 230 GLN A C 1
ATOM 1772 O O . GLN A 1 230 ? 12.249 -6.267 -35.092 1.00 92.31 230 GLN A O 1
ATOM 1777 N N . ALA A 1 231 ? 12.332 -4.414 -33.829 1.00 92.88 231 ALA A N 1
ATOM 1778 C CA . ALA A 1 231 ? 13.041 -3.608 -34.819 1.00 92.88 231 ALA A CA 1
ATOM 1779 C C . ALA A 1 231 ? 14.471 -4.116 -35.057 1.00 92.88 231 ALA A C 1
ATOM 1781 O O . ALA A 1 231 ? 14.912 -4.176 -36.201 1.00 92.88 231 ALA A O 1
ATOM 1782 N N . ILE A 1 232 ? 15.182 -4.521 -33.999 1.00 91.12 232 ILE A N 1
ATOM 1783 C CA . ILE A 1 232 ? 16.529 -5.103 -34.104 1.00 91.12 232 ILE A CA 1
ATOM 1784 C C . ILE A 1 232 ? 16.491 -6.425 -34.877 1.00 91.12 232 ILE A C 1
ATOM 1786 O O . ILE A 1 232 ? 17.327 -6.639 -35.756 1.00 91.12 232 ILE A O 1
ATOM 1790 N N . GLU A 1 233 ? 15.524 -7.297 -34.585 1.00 90.69 233 GLU A N 1
ATOM 1791 C CA . GLU A 1 233 ? 15.356 -8.569 -35.298 1.00 90.69 233 GLU A CA 1
ATOM 1792 C C . GLU A 1 233 ? 15.044 -8.349 -36.784 1.00 90.69 233 GLU A C 1
ATOM 1794 O O . GLU A 1 233 ? 15.688 -8.945 -37.651 1.00 90.69 233 GLU A O 1
ATOM 1799 N N . ALA A 1 234 ? 14.110 -7.443 -37.090 1.00 90.38 234 ALA A N 1
ATOM 1800 C CA . ALA A 1 234 ? 13.768 -7.089 -38.465 1.00 90.38 234 ALA A CA 1
ATOM 1801 C C . ALA A 1 234 ? 14.963 -6.480 -39.212 1.00 90.38 234 ALA A C 1
ATOM 1803 O O . ALA A 1 234 ? 15.282 -6.910 -40.321 1.00 90.38 234 ALA A O 1
ATOM 1804 N N . ALA A 1 235 ? 15.691 -5.557 -38.577 1.00 90.25 235 ALA A N 1
ATOM 1805 C CA . ALA A 1 235 ? 16.900 -4.969 -39.141 1.00 90.25 235 ALA A CA 1
ATOM 1806 C C . ALA A 1 235 ? 17.983 -6.022 -39.406 1.00 90.25 235 ALA A C 1
ATOM 1808 O O . ALA A 1 235 ? 18.662 -5.945 -40.428 1.00 90.25 235 ALA A O 1
ATOM 1809 N N . GLY A 1 236 ? 18.116 -7.026 -38.533 1.00 85.69 236 GLY A N 1
ATOM 1810 C CA . GLY A 1 236 ? 19.001 -8.179 -38.720 1.00 85.69 236 GLY A CA 1
ATOM 1811 C C . GLY A 1 236 ? 18.731 -8.931 -40.020 1.00 85.69 236 GLY A C 1
ATOM 1812 O O . GLY A 1 236 ? 19.664 -9.246 -40.757 1.00 85.69 236 GLY A O 1
ATOM 1813 N N . MET A 1 237 ? 17.460 -9.156 -40.345 1.00 86.62 237 MET A N 1
ATOM 1814 C CA . MET A 1 237 ? 17.075 -9.815 -41.595 1.00 86.62 237 MET A CA 1
ATOM 1815 C C . MET A 1 237 ? 17.272 -8.897 -42.807 1.00 86.62 237 MET A C 1
ATOM 1817 O O . MET A 1 237 ? 17.849 -9.309 -43.817 1.00 86.62 237 MET A O 1
ATOM 1821 N N . THR A 1 238 ? 16.846 -7.638 -42.705 1.00 86.88 238 THR A N 1
ATOM 1822 C CA . THR A 1 238 ? 16.903 -6.672 -43.811 1.00 86.88 238 THR A CA 1
ATOM 1823 C C . THR A 1 238 ? 18.343 -6.304 -44.177 1.00 86.88 238 THR A C 1
ATOM 1825 O O . THR A 1 238 ? 18.685 -6.242 -45.361 1.00 86.88 238 THR A O 1
ATOM 1828 N N . VAL A 1 239 ? 19.227 -6.118 -43.189 1.00 87.38 239 VAL A N 1
ATOM 1829 C CA . VAL A 1 239 ? 20.618 -5.715 -43.442 1.00 87.38 239 VAL A CA 1
ATOM 1830 C C . VAL A 1 239 ? 21.371 -6.779 -44.233 1.00 87.38 239 VAL A C 1
ATOM 1832 O O . VAL A 1 239 ? 22.207 -6.425 -45.059 1.00 87.38 239 VAL A O 1
ATOM 1835 N N . MET A 1 240 ? 21.075 -8.069 -44.034 1.00 85.25 240 MET A N 1
ATOM 1836 C CA . MET A 1 240 ? 21.723 -9.149 -44.784 1.00 85.25 240 MET A CA 1
ATOM 1837 C C . MET A 1 240 ? 21.436 -9.026 -46.282 1.00 85.25 240 MET A C 1
ATOM 1839 O O . MET A 1 240 ? 22.359 -9.110 -47.092 1.00 85.25 240 MET A O 1
ATOM 1843 N N . TYR A 1 241 ? 20.179 -8.759 -46.643 1.00 83.75 241 TYR A N 1
ATOM 1844 C CA . TYR A 1 241 ? 19.767 -8.569 -48.033 1.00 83.75 241 TYR A CA 1
ATOM 1845 C C . TYR A 1 241 ? 20.389 -7.309 -48.644 1.00 83.75 241 TYR A C 1
ATOM 1847 O O . TYR A 1 241 ? 21.015 -7.370 -49.701 1.00 83.75 241 TYR A O 1
ATOM 1855 N N . VAL A 1 242 ? 20.299 -6.179 -47.938 1.00 82.56 242 VAL A N 1
ATOM 1856 C CA . VAL A 1 242 ? 20.863 -4.898 -48.392 1.00 82.56 242 VAL A CA 1
ATOM 1857 C C . VAL A 1 242 ? 22.386 -4.981 -48.545 1.00 82.56 242 VAL A C 1
ATOM 1859 O O . VAL A 1 242 ? 22.949 -4.462 -49.508 1.00 82.56 242 VAL A O 1
ATOM 1862 N N . THR A 1 243 ? 23.064 -5.670 -47.626 1.00 82.38 243 THR A N 1
ATOM 1863 C CA . THR A 1 243 ? 24.515 -5.886 -47.692 1.00 82.38 243 THR A CA 1
ATOM 1864 C C . THR A 1 243 ? 24.884 -6.741 -48.897 1.00 82.38 243 THR A C 1
ATOM 1866 O O . THR A 1 243 ? 25.821 -6.390 -49.609 1.00 82.38 243 THR A O 1
ATOM 1869 N N . ALA A 1 244 ? 24.142 -7.820 -49.167 1.00 82.00 244 ALA A N 1
ATOM 1870 C CA . ALA A 1 244 ? 24.374 -8.662 -50.338 1.00 82.00 244 ALA A CA 1
ATOM 1871 C C . ALA A 1 244 ? 24.215 -7.871 -51.649 1.00 82.00 244 ALA A C 1
ATOM 1873 O O . ALA A 1 244 ? 25.114 -7.903 -52.487 1.00 82.00 244 ALA A O 1
ATOM 1874 N N . GLN A 1 245 ? 23.143 -7.082 -51.781 1.00 81.69 245 GLN A N 1
ATOM 1875 C CA . GLN A 1 245 ? 22.930 -6.211 -52.944 1.00 81.69 245 GLN A CA 1
ATOM 1876 C C . GLN A 1 245 ? 24.046 -5.170 -53.109 1.00 81.69 245 GLN A C 1
ATOM 1878 O O . GLN A 1 245 ? 24.559 -4.963 -54.209 1.00 81.69 245 GLN A O 1
ATOM 1883 N N . ALA A 1 246 ? 24.462 -4.528 -52.013 1.00 79.94 246 ALA A N 1
ATOM 1884 C CA . ALA A 1 246 ? 25.551 -3.556 -52.040 1.00 79.94 246 ALA A CA 1
ATOM 1885 C C . ALA A 1 246 ? 26.884 -4.197 -52.454 1.00 79.94 246 ALA A C 1
ATOM 1887 O O . ALA A 1 246 ? 27.636 -3.606 -53.230 1.00 79.94 246 ALA A O 1
ATOM 1888 N N . MET A 1 247 ? 27.172 -5.411 -51.973 1.00 80.56 247 MET A N 1
ATOM 1889 C CA . MET A 1 247 ? 28.364 -6.164 -52.361 1.00 80.56 247 MET A CA 1
ATOM 1890 C C . MET A 1 247 ? 28.344 -6.550 -53.840 1.00 80.56 247 MET A C 1
ATOM 1892 O O . MET A 1 247 ? 29.356 -6.369 -54.513 1.00 80.56 247 MET A O 1
ATOM 1896 N N . GLU A 1 248 ? 27.218 -7.047 -54.352 1.00 80.81 248 GLU A N 1
ATOM 1897 C CA . GLU A 1 248 ? 27.070 -7.436 -55.758 1.00 80.81 248 GLU A CA 1
ATOM 1898 C C . GLU A 1 248 ? 27.249 -6.234 -56.695 1.00 80.81 248 GLU A C 1
ATOM 1900 O O . GLU A 1 248 ? 28.068 -6.274 -57.617 1.00 80.81 248 GLU A O 1
ATOM 1905 N N . ALA A 1 249 ? 26.579 -5.117 -56.404 1.00 78.75 249 ALA A N 1
ATOM 1906 C CA . ALA A 1 249 ? 26.703 -3.895 -57.194 1.00 78.75 249 ALA A CA 1
ATOM 1907 C C . ALA A 1 249 ? 28.114 -3.288 -57.146 1.00 78.75 249 ALA A C 1
ATOM 1909 O O . ALA A 1 249 ? 28.568 -2.682 -58.120 1.00 78.75 249 ALA A O 1
ATOM 1910 N N . TRP A 1 250 ? 28.824 -3.436 -56.024 1.00 80.19 250 TRP A N 1
ATOM 1911 C CA . TRP A 1 250 ? 30.205 -2.976 -55.896 1.00 80.19 250 TRP A CA 1
ATOM 1912 C C . TRP A 1 250 ? 31.192 -3.888 -56.632 1.00 80.19 250 TRP A C 1
ATOM 1914 O O . TRP A 1 250 ? 32.091 -3.400 -57.321 1.00 80.19 250 TRP A O 1
ATOM 1924 N N . ALA A 1 251 ? 30.997 -5.206 -56.546 1.00 79.62 251 ALA A N 1
ATOM 1925 C CA . ALA A 1 251 ? 31.787 -6.194 -57.274 1.00 79.62 251 ALA A CA 1
ATOM 1926 C C . ALA A 1 251 ? 31.617 -6.049 -58.795 1.00 79.62 251 ALA A C 1
ATOM 1928 O O . ALA A 1 251 ? 32.602 -6.134 -59.527 1.00 79.62 251 ALA A O 1
ATOM 1929 N N . ALA A 1 252 ? 30.409 -5.726 -59.271 1.00 79.75 252 ALA A N 1
ATOM 1930 C CA . ALA A 1 252 ? 30.136 -5.433 -60.681 1.00 79.75 252 ALA A CA 1
ATOM 1931 C C . ALA A 1 252 ? 30.947 -4.239 -61.232 1.00 79.75 252 ALA A C 1
ATOM 1933 O O . ALA A 1 252 ? 31.124 -4.119 -62.442 1.00 79.75 252 ALA A O 1
ATOM 1934 N N . GLN A 1 253 ? 31.479 -3.373 -60.360 1.00 79.44 253 GLN A N 1
ATOM 1935 C CA . GLN A 1 253 ? 32.367 -2.263 -60.731 1.00 79.44 253 GLN A CA 1
ATOM 1936 C C . GLN A 1 253 ? 33.858 -2.649 -60.735 1.00 79.44 253 GLN A C 1
ATOM 1938 O O . GLN A 1 253 ? 34.704 -1.782 -60.952 1.00 79.44 253 GLN A O 1
ATOM 1943 N N . GLY A 1 254 ? 34.202 -3.915 -60.465 1.00 73.19 254 GLY A N 1
ATOM 1944 C CA . GLY A 1 254 ? 35.584 -4.411 -60.448 1.00 73.19 254 GLY A CA 1
ATOM 1945 C C . GLY A 1 254 ? 36.435 -3.888 -59.284 1.00 73.19 254 GLY A C 1
ATOM 1946 O O . GLY A 1 254 ? 37.660 -3.861 -59.384 1.00 73.19 254 GLY A O 1
ATOM 1947 N N . LYS A 1 255 ? 35.808 -3.427 -58.194 1.00 71.94 255 LYS A N 1
ATOM 1948 C CA . LYS A 1 255 ? 36.484 -2.787 -57.053 1.00 71.94 255 LYS A CA 1
ATOM 1949 C C . LYS A 1 255 ? 36.742 -3.769 -55.902 1.00 71.94 255 LYS A C 1
ATOM 1951 O O . LYS A 1 255 ? 36.017 -4.740 -55.715 1.00 71.94 255 LYS A O 1
ATOM 1956 N N . ALA A 1 256 ? 37.765 -3.469 -55.097 1.00 70.88 256 ALA A N 1
ATOM 1957 C CA . ALA A 1 256 ? 38.102 -4.181 -53.859 1.00 70.88 256 ALA A CA 1
ATOM 1958 C C . ALA A 1 256 ? 36.939 -4.164 -52.835 1.00 70.88 256 ALA A C 1
ATOM 1960 O O . ALA A 1 256 ? 36.105 -3.255 -52.898 1.00 70.88 256 ALA A O 1
ATOM 1961 N N . PRO A 1 257 ? 36.870 -5.125 -51.889 1.00 73.88 257 PRO A N 1
ATOM 1962 C CA . PRO A 1 257 ? 35.768 -5.242 -50.929 1.00 73.88 257 PRO A CA 1
ATOM 1963 C C . PRO A 1 257 ? 35.493 -3.933 -50.173 1.00 73.88 257 PRO A C 1
ATOM 1965 O O . PRO A 1 257 ? 36.390 -3.331 -49.595 1.00 73.88 257 PRO A O 1
ATOM 1968 N N . MET A 1 258 ? 34.228 -3.499 -50.189 1.00 80.94 258 MET A N 1
ATOM 1969 C CA . MET A 1 258 ? 33.794 -2.186 -49.692 1.00 80.94 258 MET A CA 1
ATOM 1970 C C . MET A 1 258 ? 33.459 -2.147 -48.202 1.00 80.94 258 MET A C 1
ATOM 1972 O O . MET A 1 258 ? 33.442 -1.071 -47.614 1.00 80.94 258 MET A O 1
ATOM 1976 N N . LEU A 1 259 ? 33.132 -3.292 -47.596 1.00 80.50 259 LEU A N 1
ATOM 1977 C CA . LEU A 1 259 ? 32.465 -3.324 -46.289 1.00 80.50 259 LEU A CA 1
ATOM 1978 C C . LEU A 1 259 ? 33.275 -2.674 -45.166 1.00 80.50 259 LEU A C 1
ATOM 1980 O O . LEU A 1 259 ? 32.683 -2.088 -44.261 1.00 80.50 259 LEU A O 1
ATOM 1984 N N . ASP A 1 260 ? 34.600 -2.735 -45.260 1.00 83.25 260 ASP A N 1
ATOM 1985 C CA . ASP A 1 260 ? 35.511 -2.190 -44.254 1.00 83.25 260 ASP A CA 1
ATOM 1986 C C . ASP A 1 260 ? 36.077 -0.816 -44.656 1.00 83.25 260 ASP A C 1
ATOM 1988 O O . ASP A 1 260 ? 36.861 -0.221 -43.917 1.00 83.25 260 ASP A O 1
ATOM 1992 N N . ASN A 1 261 ? 35.638 -0.266 -45.797 1.00 83.81 261 ASN A N 1
ATOM 1993 C CA . ASN A 1 261 ? 35.988 1.093 -46.190 1.00 83.81 261 ASN A CA 1
ATOM 1994 C C . ASN A 1 261 ? 35.325 2.095 -45.246 1.00 83.81 261 ASN A C 1
ATOM 1996 O O . ASN A 1 261 ? 34.134 1.997 -44.940 1.00 83.81 261 ASN A O 1
ATOM 2000 N N . LEU A 1 262 ? 36.105 3.088 -44.825 1.00 84.12 262 LEU A N 1
ATOM 2001 C CA . LEU A 1 262 ? 35.625 4.177 -43.988 1.00 84.12 262 LEU A CA 1
ATOM 2002 C C . LEU A 1 262 ? 34.755 5.141 -44.803 1.00 84.12 262 LEU A C 1
ATOM 2004 O O . LEU A 1 262 ? 35.166 5.677 -45.830 1.00 84.12 262 LEU A O 1
ATOM 2008 N N . MET A 1 263 ? 33.559 5.389 -44.291 1.00 76.81 263 MET A N 1
ATOM 2009 C CA . MET A 1 263 ? 32.626 6.419 -44.710 1.00 76.81 263 MET A CA 1
ATOM 2010 C C . MET A 1 263 ? 32.959 7.716 -43.971 1.00 76.81 263 MET A C 1
ATOM 2012 O O . MET A 1 263 ? 32.968 7.762 -42.742 1.00 76.81 263 MET A O 1
ATOM 2016 N N . THR A 1 264 ? 33.193 8.794 -44.716 1.00 72.94 264 THR A N 1
ATOM 2017 C CA . THR A 1 264 ? 33.404 10.140 -44.150 1.00 72.94 264 THR A CA 1
ATOM 2018 C C . THR A 1 264 ? 32.108 10.936 -44.009 1.00 72.94 264 THR A C 1
ATOM 2020 O O . THR A 1 264 ? 32.072 11.918 -43.281 1.00 72.94 264 THR A O 1
ATOM 2023 N N . SER A 1 265 ? 31.036 10.511 -44.687 1.00 77.00 265 SER A N 1
ATOM 2024 C CA . SER A 1 265 ? 29.739 11.209 -44.677 1.00 77.00 265 SER A CA 1
ATOM 2025 C C . SER A 1 265 ? 28.891 10.992 -43.418 1.00 77.00 265 SER A C 1
ATOM 2027 O O . SER A 1 265 ? 27.952 11.744 -43.215 1.00 77.00 265 SER A O 1
ATOM 2029 N N . HIS A 1 266 ? 29.179 9.960 -42.619 1.00 83.44 266 HIS A N 1
ATOM 2030 C CA . HIS A 1 266 ? 28.405 9.600 -41.428 1.00 83.44 266 HIS A CA 1
ATOM 2031 C C . HIS A 1 266 ? 29.362 9.128 -40.331 1.00 83.44 266 HIS A C 1
ATOM 2033 O O . HIS A 1 266 ? 30.284 8.352 -40.610 1.00 83.44 266 HIS A O 1
ATOM 2039 N N . THR A 1 267 ? 29.145 9.571 -39.094 1.00 84.75 267 THR A N 1
ATOM 2040 C CA . THR A 1 267 ? 30.025 9.266 -37.961 1.00 84.75 267 THR A CA 1
ATOM 2041 C C . THR A 1 267 ? 29.290 8.549 -36.838 1.00 84.75 267 THR A C 1
ATOM 2043 O O . THR A 1 267 ? 28.093 8.720 -36.611 1.00 84.75 267 THR A O 1
ATOM 2046 N N . LYS A 1 268 ? 30.032 7.710 -36.119 1.00 87.56 268 LYS A N 1
ATOM 2047 C CA . LYS A 1 268 ? 29.617 7.201 -34.809 1.00 87.56 268 LYS A CA 1
ATOM 2048 C C . LYS A 1 268 ? 29.666 8.332 -33.791 1.00 87.56 268 LYS A C 1
ATOM 2050 O O . LYS A 1 268 ? 30.432 9.274 -33.980 1.00 87.56 268 LYS A O 1
ATOM 2055 N N . ALA A 1 269 ? 28.972 8.142 -32.673 1.00 83.88 269 ALA A N 1
ATOM 2056 C CA . ALA A 1 269 ? 29.038 9.022 -31.517 1.00 83.88 269 ALA A CA 1
ATOM 2057 C C . ALA A 1 269 ? 30.495 9.371 -31.169 1.00 83.88 269 ALA A C 1
ATOM 2059 O O . ALA A 1 269 ? 31.343 8.487 -30.990 1.00 83.88 269 ALA A O 1
ATOM 2060 N N . GLY A 1 270 ? 30.780 10.671 -31.098 1.00 82.06 270 GLY A N 1
ATOM 2061 C CA . GLY A 1 270 ? 32.132 11.187 -30.871 1.00 82.06 270 GLY A CA 1
ATOM 2062 C C . GLY A 1 270 ? 32.955 11.385 -32.149 1.00 82.06 270 GLY A C 1
ATOM 2063 O O . GLY A 1 270 ? 34.185 11.409 -32.072 1.00 82.06 270 GLY A O 1
ATOM 2064 N N . GLY A 1 271 ? 32.311 11.511 -33.316 1.00 83.44 271 GLY A N 1
ATOM 2065 C CA . GLY A 1 271 ? 32.947 11.955 -34.561 1.00 83.44 271 GLY A CA 1
ATOM 2066 C C . GLY A 1 271 ? 33.850 10.929 -35.251 1.00 83.44 271 GLY A C 1
ATOM 2067 O O . GLY A 1 271 ? 34.643 11.295 -36.120 1.00 83.44 271 GLY A O 1
ATOM 2068 N N . ARG A 1 272 ? 33.774 9.643 -34.883 1.00 86.50 272 ARG A N 1
ATOM 2069 C CA . ARG A 1 272 ? 34.585 8.596 -35.530 1.00 86.50 272 ARG A CA 1
ATOM 2070 C C . ARG A 1 272 ? 33.957 8.188 -36.867 1.00 86.50 272 ARG A C 1
ATOM 2072 O O . ARG A 1 272 ? 32.758 7.904 -36.879 1.00 86.50 272 ARG A O 1
ATOM 2079 N N . PRO A 1 273 ? 34.728 8.095 -37.967 1.00 86.00 273 PRO A N 1
ATOM 2080 C CA . PRO A 1 273 ? 34.198 7.616 -39.237 1.00 86.00 273 PRO A CA 1
ATOM 2081 C C . PRO A 1 273 ? 33.720 6.170 -39.097 1.00 86.00 273 PRO A C 1
ATOM 2083 O O . PRO A 1 273 ? 34.276 5.374 -38.335 1.00 86.00 273 PRO A O 1
ATOM 2086 N N . MET A 1 274 ? 32.659 5.855 -39.821 1.00 87.00 274 MET A N 1
ATOM 2087 C CA . MET A 1 274 ? 31.978 4.569 -39.765 1.00 87.00 274 MET A CA 1
ATOM 2088 C C . MET A 1 274 ? 32.423 3.689 -40.931 1.00 87.00 274 MET A C 1
ATOM 2090 O O . MET A 1 274 ? 32.707 4.219 -41.997 1.00 87.00 274 MET A O 1
ATOM 2094 N N . THR A 1 275 ? 32.488 2.367 -40.792 1.00 88.44 275 THR A N 1
ATOM 2095 C CA . THR A 1 275 ? 32.683 1.508 -41.976 1.00 88.44 275 THR A CA 1
ATOM 2096 C C . THR A 1 275 ? 31.394 1.403 -42.790 1.00 88.44 275 THR A C 1
ATOM 2098 O O . THR A 1 275 ? 30.302 1.649 -42.273 1.00 88.44 275 THR A O 1
ATOM 2101 N N . MET A 1 276 ? 31.474 1.006 -44.062 1.00 84.94 276 MET A N 1
ATOM 2102 C CA . MET A 1 276 ? 30.265 0.779 -44.863 1.00 84.94 276 MET A CA 1
ATOM 2103 C C . MET A 1 276 ? 29.344 -0.276 -44.230 1.00 84.94 276 MET A C 1
ATOM 2105 O O . MET A 1 276 ? 28.126 -0.115 -44.229 1.00 84.94 276 MET A O 1
ATOM 2109 N N . ARG A 1 277 ? 29.913 -1.330 -43.635 1.00 86.94 277 ARG A N 1
ATOM 2110 C CA . ARG A 1 277 ? 29.155 -2.354 -42.901 1.00 86.94 277 ARG A CA 1
ATOM 2111 C C . ARG A 1 277 ? 28.349 -1.754 -41.752 1.00 86.94 277 ARG A C 1
ATOM 2113 O O . ARG A 1 277 ? 27.168 -2.046 -41.595 1.00 86.94 277 ARG A O 1
ATOM 2120 N N . GLU A 1 278 ? 28.996 -0.918 -40.953 1.00 89.44 278 GLU A N 1
ATOM 2121 C CA . GLU A 1 278 ? 28.364 -0.249 -39.819 1.00 89.44 278 GLU A CA 1
ATOM 2122 C C . GLU A 1 278 ? 27.304 0.753 -40.288 1.00 89.44 278 GLU A C 1
ATOM 2124 O O . GLU A 1 278 ? 26.232 0.821 -39.691 1.00 89.44 278 GLU A O 1
ATOM 2129 N N . TYR A 1 279 ? 27.554 1.462 -41.392 1.00 88.81 279 TYR A N 1
ATOM 2130 C CA . TYR A 1 279 ? 26.583 2.375 -41.993 1.00 88.81 279 TYR A CA 1
ATOM 2131 C C . TYR A 1 279 ? 25.321 1.642 -42.434 1.00 88.81 279 TYR A C 1
ATOM 2133 O O . TYR A 1 279 ? 24.222 2.055 -42.073 1.00 88.81 279 TYR A O 1
ATOM 2141 N N . LEU A 1 280 ? 25.467 0.530 -43.157 1.00 87.19 280 LEU A N 1
ATOM 2142 C CA . LEU A 1 280 ? 24.331 -0.281 -43.589 1.00 87.19 280 LEU A CA 1
ATOM 2143 C C . LEU A 1 280 ? 23.535 -0.816 -42.395 1.00 87.19 280 LEU A C 1
ATOM 2145 O O . LEU A 1 280 ? 22.305 -0.780 -42.424 1.00 87.19 280 LEU A O 1
ATOM 2149 N N . TRP A 1 281 ? 24.215 -1.245 -41.328 1.00 91.06 281 TRP A N 1
ATOM 2150 C CA . TRP A 1 281 ? 23.558 -1.667 -40.092 1.00 91.06 281 TRP A CA 1
ATOM 2151 C C . TRP A 1 281 ? 22.755 -0.537 -39.447 1.00 91.06 281 TRP A C 1
ATOM 2153 O O . TRP A 1 281 ? 21.546 -0.678 -39.273 1.00 91.06 281 TRP A O 1
ATOM 2163 N N . PHE A 1 282 ? 23.388 0.596 -39.131 1.00 91.44 282 PHE A N 1
ATOM 2164 C CA . PHE A 1 282 ? 22.710 1.689 -38.434 1.00 91.44 282 PHE A CA 1
ATOM 2165 C C . PHE A 1 282 ? 21.627 2.349 -39.290 1.00 91.44 282 PHE A C 1
ATOM 2167 O O . PHE A 1 282 ? 20.554 2.636 -38.771 1.00 91.44 282 PHE A O 1
ATOM 2174 N N . ALA A 1 283 ? 21.843 2.521 -40.598 1.00 89.75 283 ALA A N 1
ATOM 2175 C CA . ALA A 1 283 ? 20.819 3.047 -41.499 1.00 89.75 283 ALA A CA 1
ATOM 2176 C C . ALA A 1 283 ? 19.582 2.139 -41.554 1.00 89.75 283 ALA A C 1
ATOM 2178 O O . ALA A 1 283 ? 18.455 2.631 -41.540 1.00 89.75 283 ALA A O 1
ATOM 2179 N N . THR A 1 284 ? 19.782 0.818 -41.587 1.00 89.62 284 THR A N 1
ATOM 2180 C CA . THR A 1 284 ? 18.677 -0.151 -41.585 1.00 89.62 284 THR A CA 1
ATOM 2181 C C . THR A 1 284 ? 17.970 -0.163 -40.231 1.00 89.62 284 THR A C 1
ATOM 2183 O O . THR A 1 284 ? 16.748 -0.054 -40.175 1.00 89.62 284 THR A O 1
ATOM 2186 N N . LEU A 1 285 ? 18.730 -0.217 -39.134 1.00 93.06 285 LEU A N 1
ATOM 2187 C CA . LEU A 1 285 ? 18.184 -0.261 -37.780 1.00 93.06 285 LEU A CA 1
ATOM 2188 C C . LEU A 1 285 ? 17.381 0.997 -37.433 1.00 93.06 285 LEU A C 1
ATOM 2190 O O . LEU A 1 285 ? 16.268 0.886 -36.930 1.00 93.06 285 LEU A O 1
ATOM 2194 N N . ILE A 1 286 ? 17.903 2.188 -37.736 1.00 92.94 286 ILE A N 1
ATOM 2195 C CA . ILE A 1 286 ? 17.220 3.459 -37.453 1.00 92.94 286 ILE A CA 1
ATOM 2196 C C . ILE A 1 286 ? 15.887 3.536 -38.209 1.00 92.94 286 ILE A C 1
ATOM 2198 O O . ILE A 1 286 ? 14.884 3.962 -37.638 1.00 92.94 286 ILE A O 1
ATOM 2202 N N . LYS A 1 287 ? 15.844 3.074 -39.464 1.00 90.94 287 LYS A N 1
ATOM 2203 C CA . LYS A 1 287 ? 14.609 3.036 -40.259 1.00 90.94 287 LYS A CA 1
ATOM 2204 C C . LYS A 1 287 ? 13.592 2.043 -39.719 1.00 90.94 287 LYS A C 1
ATOM 2206 O O . LYS A 1 287 ? 12.429 2.405 -39.591 1.00 90.94 287 LYS A O 1
ATOM 2211 N N . GLU A 1 288 ? 14.019 0.834 -39.364 1.00 92.50 288 GLU A N 1
ATOM 2212 C CA . GLU A 1 288 ? 13.141 -0.174 -38.755 1.00 92.50 288 GLU A CA 1
ATOM 2213 C C . GLU A 1 288 ? 12.587 0.300 -37.407 1.00 92.50 288 GLU A C 1
ATOM 2215 O O . GLU A 1 288 ? 11.403 0.126 -37.123 1.00 92.50 288 GLU A O 1
ATOM 2220 N N . MET A 1 289 ? 13.413 0.958 -36.587 1.00 93.25 289 MET A N 1
ATOM 2221 C CA . MET A 1 289 ? 12.970 1.521 -35.312 1.00 93.25 289 MET A CA 1
ATOM 2222 C C . MET A 1 289 ? 11.968 2.667 -35.514 1.00 93.25 289 MET A C 1
ATOM 2224 O O . MET A 1 289 ? 10.952 2.702 -34.825 1.00 93.25 289 MET A O 1
ATOM 2228 N N . LYS A 1 290 ? 12.194 3.568 -36.481 1.00 91.88 290 LYS A N 1
ATOM 2229 C CA . LYS A 1 290 ? 11.235 4.637 -36.812 1.00 91.88 290 LYS A CA 1
ATOM 2230 C C . LYS A 1 290 ? 9.936 4.102 -37.419 1.00 91.88 290 LYS A C 1
ATOM 2232 O O . LYS A 1 290 ? 8.875 4.598 -37.072 1.00 91.88 290 LYS A O 1
ATOM 2237 N N . ALA A 1 291 ? 9.999 3.086 -38.280 1.00 90.94 291 ALA A N 1
ATOM 2238 C CA . ALA A 1 291 ? 8.818 2.479 -38.901 1.00 90.94 291 ALA A CA 1
ATOM 2239 C C . ALA A 1 291 ? 7.906 1.751 -37.895 1.00 90.94 291 ALA A C 1
ATOM 2241 O O . ALA A 1 291 ? 6.735 1.517 -38.182 1.00 90.94 291 ALA A O 1
ATOM 2242 N N . ARG A 1 292 ? 8.445 1.380 -36.728 1.00 91.19 292 ARG A N 1
ATOM 2243 C CA . ARG A 1 292 ? 7.736 0.706 -35.627 1.00 91.19 292 ARG A CA 1
ATOM 2244 C C . ARG A 1 292 ? 7.402 1.649 -34.469 1.00 91.19 292 ARG A C 1
ATOM 2246 O O . ARG A 1 292 ? 7.130 1.172 -33.371 1.00 91.19 292 ARG A O 1
ATOM 2253 N N . ASP A 1 293 ? 7.475 2.959 -34.706 1.00 92.44 293 ASP A N 1
ATOM 2254 C CA . ASP A 1 293 ? 7.187 4.013 -33.729 1.00 92.44 293 ASP A CA 1
ATOM 2255 C C . ASP A 1 293 ? 7.999 3.898 -32.424 1.00 92.44 293 ASP A C 1
ATOM 2257 O O . ASP A 1 293 ? 7.531 4.249 -31.340 1.00 92.44 293 ASP A O 1
ATOM 2261 N N . VAL A 1 294 ? 9.245 3.412 -32.502 1.00 92.75 294 VAL A N 1
ATOM 2262 C CA . VAL A 1 294 ? 10.120 3.344 -31.327 1.00 92.75 294 VAL A CA 1
ATOM 2263 C C . VAL A 1 294 ? 10.507 4.766 -30.892 1.00 92.75 294 VAL A C 1
ATOM 2265 O O . VAL A 1 294 ? 10.972 5.551 -31.723 1.00 92.75 294 VAL A O 1
ATOM 2268 N N . PRO A 1 295 ? 10.400 5.110 -29.595 1.00 92.12 295 PRO A N 1
ATOM 2269 C CA . PRO A 1 295 ? 10.764 6.434 -29.099 1.00 92.12 295 PRO A CA 1
ATOM 2270 C C . PRO A 1 295 ? 12.213 6.850 -29.402 1.00 92.12 295 PRO A C 1
ATOM 2272 O O . PRO A 1 295 ? 13.158 6.081 -29.210 1.00 92.12 295 PRO A O 1
ATOM 2275 N N . ASP A 1 296 ? 12.414 8.123 -29.753 1.00 90.50 296 ASP A N 1
ATOM 2276 C CA . ASP A 1 296 ? 13.718 8.681 -30.153 1.00 90.50 296 ASP A CA 1
ATOM 2277 C C . ASP A 1 296 ? 14.836 8.486 -29.127 1.00 90.50 296 ASP A C 1
ATOM 2279 O O . ASP A 1 296 ? 15.999 8.295 -29.490 1.00 90.50 296 ASP A O 1
ATOM 2283 N N . HIS A 1 297 ? 14.505 8.532 -27.837 1.00 88.75 297 HIS A N 1
ATOM 2284 C CA . HIS A 1 297 ? 15.483 8.323 -26.774 1.00 88.75 297 HIS A CA 1
ATOM 2285 C C . HIS A 1 297 ? 16.024 6.882 -26.772 1.00 88.75 297 HIS A C 1
ATOM 2287 O O . HIS A 1 297 ? 17.217 6.685 -26.538 1.00 88.75 297 HIS A O 1
ATOM 2293 N N . LEU A 1 298 ? 15.194 5.888 -27.114 1.00 90.81 298 LEU A N 1
ATOM 2294 C CA . LEU A 1 298 ? 15.629 4.501 -27.292 1.00 90.81 298 LEU A CA 1
ATOM 2295 C C . LEU A 1 298 ? 16.409 4.317 -28.592 1.00 90.81 298 LEU A C 1
ATOM 2297 O O . LEU A 1 298 ? 17.410 3.602 -28.593 1.00 90.81 298 LEU A O 1
ATOM 2301 N N . ILE A 1 299 ? 16.017 4.995 -29.676 1.00 92.12 299 ILE A N 1
ATOM 2302 C CA . ILE A 1 299 ? 16.783 4.987 -30.933 1.00 92.12 299 ILE A CA 1
ATOM 2303 C C . ILE A 1 299 ? 18.200 5.511 -30.684 1.00 92.12 299 ILE A C 1
ATOM 2305 O O . ILE A 1 299 ? 19.166 4.841 -31.038 1.00 92.12 299 ILE A O 1
ATOM 2309 N N . ARG A 1 300 ? 18.344 6.650 -29.994 1.00 90.12 300 ARG A N 1
ATOM 2310 C CA . ARG A 1 300 ? 19.650 7.225 -29.614 1.00 90.12 300 ARG A CA 1
ATOM 2311 C C . ARG A 1 300 ? 20.468 6.298 -28.720 1.00 90.12 300 ARG A C 1
ATOM 2313 O O . ARG A 1 300 ? 21.675 6.182 -28.903 1.00 90.12 300 ARG A O 1
ATOM 2320 N N . ALA A 1 301 ? 19.823 5.630 -27.764 1.00 88.94 301 ALA A N 1
ATOM 2321 C CA . ALA A 1 301 ? 20.503 4.697 -26.870 1.00 88.94 301 ALA A CA 1
ATOM 2322 C C . ALA A 1 301 ? 21.027 3.449 -27.604 1.00 88.94 301 ALA A C 1
ATOM 2324 O O . ALA A 1 301 ? 22.071 2.911 -27.237 1.00 88.94 301 ALA A O 1
ATOM 2325 N N . ARG A 1 302 ? 20.312 2.976 -28.633 1.00 87.25 302 ARG A N 1
ATOM 2326 C CA . ARG A 1 302 ? 20.665 1.765 -29.397 1.00 87.25 302 ARG A CA 1
ATOM 2327 C C . ARG A 1 302 ? 21.534 2.050 -30.624 1.00 87.25 302 ARG A C 1
ATOM 2329 O O . ARG A 1 302 ? 22.285 1.173 -31.044 1.00 87.25 302 ARG A O 1
ATOM 2336 N N . CYS A 1 303 ? 21.464 3.262 -31.166 1.00 91.00 303 CYS A N 1
ATOM 2337 C CA . CYS A 1 303 ? 22.215 3.715 -32.332 1.00 91.00 303 CYS A CA 1
ATOM 2338 C C . CYS A 1 303 ? 23.130 4.882 -31.932 1.00 91.00 303 CYS A C 1
ATOM 2340 O O . CYS A 1 303 ? 22.738 6.041 -32.081 1.00 91.00 303 CYS A O 1
ATOM 2342 N N . PRO A 1 304 ? 24.346 4.610 -31.421 1.00 88.88 304 PRO A N 1
ATOM 2343 C CA . PRO A 1 304 ? 25.290 5.648 -31.020 1.00 88.88 304 PRO A CA 1
ATOM 2344 C C . PRO A 1 304 ? 25.960 6.265 -32.258 1.00 88.88 304 PRO A C 1
ATOM 2346 O O . PRO A 1 304 ? 27.135 6.017 -32.538 1.00 88.88 304 PRO A O 1
ATOM 2349 N N . VAL A 1 305 ? 25.200 7.049 -33.020 1.00 90.19 305 VAL A N 1
ATOM 2350 C CA . VAL A 1 305 ? 25.633 7.755 -34.234 1.00 90.19 305 VAL A CA 1
ATOM 2351 C C . VAL A 1 305 ? 25.328 9.245 -34.116 1.00 90.19 305 VAL A C 1
ATOM 2353 O O . VAL A 1 305 ? 24.359 9.636 -33.462 1.00 90.19 305 VAL A O 1
ATOM 2356 N N . ASP A 1 306 ? 26.154 10.074 -34.747 1.00 85.56 306 ASP A N 1
ATOM 2357 C CA . ASP A 1 306 ? 25.884 11.508 -34.844 1.00 85.56 306 ASP A CA 1
ATOM 2358 C C . ASP A 1 306 ? 24.919 11.753 -36.016 1.00 85.56 306 ASP A C 1
ATOM 2360 O O . ASP A 1 306 ? 25.024 11.095 -37.049 1.00 85.56 306 ASP A O 1
ATOM 2364 N N . GLY A 1 307 ? 23.971 12.686 -35.866 1.00 84.62 307 GLY A N 1
ATOM 2365 C CA . GLY A 1 307 ? 23.057 13.056 -36.957 1.00 84.62 307 GLY A CA 1
ATOM 2366 C C . GLY A 1 307 ? 22.082 11.945 -37.369 1.00 84.62 307 GLY A C 1
ATOM 2367 O O . GLY A 1 307 ? 22.003 11.599 -38.539 1.00 84.62 307 GLY A O 1
ATOM 2368 N N . ILE A 1 308 ? 21.310 11.382 -36.425 1.00 85.50 308 ILE A N 1
ATOM 2369 C CA . ILE A 1 308 ? 20.338 10.291 -36.689 1.00 85.50 308 ILE A CA 1
ATOM 2370 C C . ILE A 1 308 ? 19.396 10.594 -37.866 1.00 85.50 308 ILE A C 1
ATOM 2372 O O . ILE A 1 308 ? 19.080 9.695 -38.643 1.00 85.50 308 ILE A O 1
ATOM 2376 N N . GLU A 1 309 ? 18.978 11.849 -38.023 1.00 84.56 309 GLU A N 1
ATOM 2377 C CA . GLU A 1 309 ? 18.082 12.269 -39.107 1.00 84.56 309 GLU A CA 1
ATOM 2378 C C . GLU A 1 309 ? 18.707 12.083 -40.504 1.00 84.56 309 GLU A C 1
ATOM 2380 O O . GLU A 1 309 ? 18.001 11.772 -41.466 1.00 84.56 309 GLU A O 1
ATOM 2385 N N . ASP A 1 310 ? 20.036 12.160 -40.624 1.00 81.56 310 ASP A N 1
ATOM 2386 C CA . ASP A 1 310 ? 20.745 11.987 -41.899 1.00 81.56 310 ASP A CA 1
ATOM 2387 C C . ASP A 1 310 ? 20.616 10.549 -42.434 1.00 81.56 310 ASP A C 1
ATOM 2389 O O . ASP A 1 310 ? 20.602 10.316 -43.647 1.00 81.56 310 ASP A O 1
ATOM 2393 N N . PHE A 1 311 ? 20.428 9.577 -41.534 1.00 81.81 311 PHE A N 1
ATOM 2394 C CA . PHE A 1 311 ? 20.200 8.169 -41.874 1.00 81.81 311 PHE A CA 1
ATOM 2395 C C . PHE A 1 311 ? 18.773 7.899 -42.379 1.00 81.81 311 PHE A C 1
ATOM 2397 O O . PHE A 1 311 ? 18.532 6.872 -43.019 1.00 81.81 311 PHE A O 1
ATOM 2404 N N . LEU A 1 312 ? 17.832 8.814 -42.126 1.00 76.56 312 LEU A N 1
ATOM 2405 C CA . LEU A 1 312 ? 16.437 8.715 -42.566 1.00 76.56 312 LEU A CA 1
ATOM 2406 C C . LEU A 1 312 ? 16.210 9.359 -43.936 1.00 76.56 312 LEU A C 1
ATOM 2408 O O . LEU A 1 312 ? 15.358 8.898 -44.692 1.00 76.56 312 LEU A O 1
ATOM 2412 N N . ALA A 1 313 ? 17.003 10.373 -44.287 1.00 68.56 313 ALA A N 1
ATOM 2413 C CA . ALA A 1 313 ? 16.833 11.155 -45.512 1.00 68.56 313 ALA A CA 1
ATOM 2414 C C . ALA A 1 313 ? 17.222 10.422 -46.814 1.00 68.56 313 ALA A C 1
ATOM 2416 O O . ALA A 1 313 ? 16.858 10.868 -47.902 1.00 68.56 313 ALA A O 1
ATOM 2417 N N . ARG A 1 314 ? 17.976 9.315 -46.744 1.00 60.50 314 ARG A N 1
ATOM 2418 C CA . ARG A 1 314 ? 18.451 8.575 -47.928 1.00 60.50 314 ARG A CA 1
ATOM 2419 C C . ARG A 1 314 ? 17.862 7.177 -47.981 1.00 60.50 314 ARG A C 1
ATOM 2421 O O . ARG A 1 314 ? 18.125 6.369 -47.096 1.00 60.50 314 ARG A O 1
ATOM 2428 N N . GLU A 1 315 ? 17.125 6.843 -49.038 1.00 54.94 315 GLU A N 1
ATOM 2429 C CA . GLU A 1 315 ? 16.782 5.451 -49.340 1.00 54.94 315 GLU A CA 1
ATOM 2430 C C . GLU A 1 315 ? 18.065 4.633 -49.551 1.00 54.94 315 GLU A C 1
ATOM 2432 O O . GLU A 1 315 ? 18.937 5.017 -50.330 1.00 54.94 315 GLU A O 1
ATOM 2437 N N . VAL A 1 316 ? 18.200 3.501 -48.851 1.00 52.31 316 VAL A N 1
ATOM 2438 C CA . VAL A 1 316 ? 19.304 2.563 -49.105 1.00 52.31 316 VAL A CA 1
ATOM 2439 C C . VAL A 1 316 ? 18.845 1.670 -50.254 1.00 52.31 316 VAL A C 1
ATOM 2441 O O . VAL A 1 316 ? 18.511 0.508 -50.063 1.00 52.31 316 VAL A O 1
ATOM 2444 N N . VAL A 1 317 ? 18.723 2.260 -51.441 1.00 46.00 317 VAL A N 1
ATOM 2445 C CA . VAL A 1 317 ? 18.426 1.538 -52.679 1.00 46.00 317 VAL A CA 1
ATOM 2446 C C . VAL A 1 317 ? 19.692 1.564 -53.514 1.00 46.00 317 VAL A C 1
ATOM 2448 O O . VAL A 1 317 ? 20.136 2.611 -53.986 1.00 46.00 317 VAL A O 1
ATOM 2451 N N . VAL A 1 318 ? 20.297 0.394 -53.685 1.00 43.03 318 VAL A N 1
ATOM 2452 C CA . VAL A 1 318 ? 21.392 0.206 -54.631 1.00 43.03 318 VAL A CA 1
ATOM 2453 C C . VAL A 1 318 ? 20.743 -0.047 -55.989 1.00 43.03 318 VAL A C 1
ATOM 2455 O O . VAL A 1 318 ? 20.263 -1.140 -56.259 1.00 43.03 318 VAL A O 1
ATOM 2458 N N . SER A 1 319 ? 20.618 0.993 -56.816 1.00 38.78 319 SER A N 1
ATOM 2459 C CA . SER A 1 319 ? 19.974 0.858 -58.126 1.00 38.78 319 SER A CA 1
ATOM 2460 C C . SER A 1 319 ? 20.854 0.064 -59.100 1.00 38.78 319 SER A C 1
ATOM 2462 O O . SER A 1 319 ? 22.011 0.442 -59.304 1.00 38.78 319 SER A O 1
ATOM 2464 N N . ASP A 1 320 ? 20.272 -0.921 -59.791 1.00 36.31 320 ASP A N 1
ATOM 2465 C CA . ASP A 1 320 ? 20.840 -1.676 -60.925 1.00 36.31 320 ASP A CA 1
ATOM 2466 C C . ASP A 1 320 ? 21.042 -0.817 -62.191 1.00 36.31 320 ASP A C 1
ATOM 2468 O O . ASP A 1 320 ? 20.648 -1.179 -63.305 1.00 36.31 320 ASP A O 1
ATOM 2472 N N . ARG A 1 321 ? 21.655 0.364 -62.080 1.00 38.22 321 ARG A N 1
ATOM 2473 C CA . ARG A 1 321 ? 22.074 1.098 -63.276 1.00 38.22 321 ARG A CA 1
ATOM 2474 C C . ARG A 1 321 ? 23.327 0.442 -63.840 1.00 38.22 321 ARG A C 1
ATOM 2476 O O . ARG A 1 321 ? 24.449 0.850 -63.550 1.00 38.22 321 ARG A O 1
ATOM 2483 N N . LYS A 1 322 ? 23.115 -0.557 -64.702 1.00 39.25 322 LYS A N 1
ATOM 2484 C CA . LYS A 1 322 ? 24.099 -0.976 -65.705 1.00 39.25 322 LYS A CA 1
ATOM 2485 C C . LYS A 1 322 ? 24.542 0.272 -66.467 1.00 39.25 322 LYS A C 1
ATOM 2487 O O . LYS A 1 322 ? 23.765 0.852 -67.224 1.00 39.25 322 LYS A O 1
ATOM 2492 N N . VAL A 1 323 ? 25.779 0.701 -66.240 1.00 38.28 323 VAL A N 1
ATOM 2493 C CA . VAL A 1 323 ? 26.421 1.732 -67.054 1.00 38.28 323 VAL A CA 1
ATOM 2494 C C . VAL A 1 323 ? 26.577 1.141 -68.452 1.00 38.28 323 VAL A C 1
ATOM 2496 O O . VAL A 1 323 ? 27.413 0.268 -68.676 1.00 38.28 323 VAL A O 1
ATOM 2499 N N . ALA A 1 324 ? 25.736 1.578 -69.387 1.00 37.97 324 ALA A N 1
ATOM 2500 C CA . ALA A 1 324 ? 25.982 1.363 -70.801 1.00 37.97 324 ALA A CA 1
ATOM 2501 C C . ALA A 1 324 ? 27.250 2.148 -71.163 1.00 37.97 324 ALA A C 1
ATOM 2503 O O . ALA A 1 324 ? 27.231 3.374 -71.247 1.00 37.97 324 ALA A O 1
ATOM 2504 N N . LEU A 1 325 ? 28.367 1.436 -71.312 1.00 36.19 325 LEU A N 1
ATOM 2505 C CA . LEU A 1 325 ? 29.579 1.962 -71.927 1.00 36.19 325 LEU A CA 1
ATOM 2506 C C . LEU A 1 325 ? 29.271 2.251 -73.401 1.00 36.19 325 LEU A C 1
ATOM 2508 O O . LEU A 1 325 ? 29.376 1.370 -74.249 1.00 36.19 325 LEU A O 1
ATOM 2512 N N . THR A 1 326 ? 28.880 3.481 -73.714 1.00 39.94 326 THR A N 1
ATOM 2513 C CA . THR A 1 326 ? 29.067 4.028 -75.059 1.00 39.94 326 THR A CA 1
ATOM 2514 C C . THR A 1 326 ? 30.543 4.379 -75.203 1.00 39.94 326 THR A C 1
ATOM 2516 O O . THR A 1 326 ? 31.006 5.368 -74.633 1.00 39.94 326 THR A O 1
ATOM 2519 N N . LEU A 1 327 ? 31.286 3.528 -75.907 1.00 33.59 327 LEU A N 1
ATOM 2520 C CA . LEU A 1 327 ? 32.610 3.855 -76.435 1.00 33.59 327 LEU A CA 1
ATOM 2521 C C . LEU A 1 327 ? 32.447 4.654 -77.746 1.00 33.59 327 LEU A C 1
ATOM 2523 O O . LEU A 1 327 ? 31.470 4.404 -78.457 1.00 33.59 327 LEU A O 1
ATOM 2527 N N . PRO A 1 328 ? 33.346 5.616 -78.034 1.00 43.09 328 PRO A N 1
ATOM 2528 C CA . PRO A 1 328 ? 33.329 6.415 -79.262 1.00 43.09 328 PRO A CA 1
ATOM 2529 C C . PRO A 1 328 ? 33.677 5.617 -80.522 1.00 43.09 328 PRO A C 1
ATOM 2531 O O . PRO A 1 328 ? 34.444 4.630 -80.414 1.00 43.09 328 PRO A O 1
#

Foldseek 3Di:
DDPVVVCVCPDPVNVVVVVVVVVVVVVVVVVVVVVVVVVVVVVVVVVVVVVVVVVVVVVVVVVVVVVVVVVVVVVVVVVVVVVVVVVVVVVVVVVVVVVVVVVVVVVVPDDDDDDDDDDDPDVCVVVVVVVVVVVVVVVVVVVVVVVVVVVVVVVVVVVVVVVVVVVVVVVVVVVVVVVVVVVVVVVVVVVVVVVVVVVVVVVVVVVVVVVVVVVVVVVVVVVLVVLLVVLLVVLVVVLVVLVVLVQVLCVVVVDDGQQQDWDQVWFFAPNHTDGNSLLSSLLSSLVSCVVSVRDPVVNCVVGRIPPSVVSVVDDSDPDPPPPPPPDD